Protein AF-A0A484CT02-F1 (afdb_monomer)

Sequence (208 aa):
MAVLDRWVFHIDSPEHSLGDIDSWIQKRVGWKRIEVSPQYLLLNSSGPSALMLLHWHQITPFQGELSVHSSQLQALQFLDSLLAYLPASSAIQPVKGTKGQGATQIFSLALEKEMVSLIECVSPLLCEEEEEEEERKSLGHEETTEPGSVKELQRCREVFQRDVERSRMRLSPLVDVGRYRRLTQSMSKAQLDGDLAALLDTQTTFLC

Solvent-accessible surface area (backbone atoms only — not comparable to full-atom values): 12389 Å² total; per-residue (Å²): 131,88,78,61,48,78,48,44,33,39,37,39,22,92,89,49,69,56,76,56,50,66,58,53,56,61,70,40,89,61,51,40,67,36,89,93,45,70,71,32,35,36,31,69,53,99,51,101,74,34,58,34,40,37,32,75,44,76,76,46,61,39,30,31,39,41,39,39,32,21,49,69,72,56,50,50,56,50,47,55,57,45,56,75,69,46,61,92,77,45,46,78,40,75,55,92,76,91,84,47,75,59,58,58,51,50,44,54,51,48,50,52,48,50,50,49,48,50,47,62,62,45,44,58,76,72,54,73,90,83,88,84,85,78,92,84,80,83,90,82,82,92,76,93,71,78,92,84,45,73,67,53,57,52,50,52,50,53,52,50,51,51,51,50,50,52,48,47,48,69,75,58,62,89,68,55,70,69,58,51,49,51,52,52,52,52,51,54,48,55,50,50,55,48,53,52,50,51,52,50,51,54,55,58,65,75,75,112

Structure (mmCIF, N/CA/C/O backbone):
data_AF-A0A484CT02-F1
#
_entry.id   AF-A0A484CT02-F1
#
loop_
_atom_site.group_PDB
_atom_site.id
_atom_site.type_symbol
_atom_site.label_atom_id
_atom_site.label_alt_id
_atom_site.label_comp_id
_atom_site.label_asym_id
_atom_site.label_entity_id
_atom_site.label_seq_id
_atom_site.pdbx_PDB_ins_code
_atom_site.Cartn_x
_atom_site.Cartn_y
_atom_site.Cartn_z
_atom_site.occupancy
_atom_site.B_iso_or_equiv
_atom_site.auth_seq_id
_atom_site.auth_comp_id
_atom_site.auth_asym_id
_atom_site.auth_atom_id
_atom_site.pdbx_PDB_model_num
ATOM 1 N N . MET A 1 1 ? -22.090 -8.842 -10.115 1.00 38.25 1 MET A N 1
ATOM 2 C CA . MET A 1 1 ? -20.776 -8.714 -10.784 1.00 38.25 1 MET A CA 1
ATOM 3 C C . MET A 1 1 ? -19.976 -7.691 -9.997 1.00 38.25 1 MET A C 1
ATOM 5 O O . MET A 1 1 ? -20.263 -6.510 -10.127 1.00 38.25 1 MET A O 1
ATOM 9 N N . ALA A 1 2 ? -19.078 -8.124 -9.109 1.00 49.34 2 ALA A N 1
ATOM 10 C CA . ALA A 1 2 ? -18.194 -7.194 -8.409 1.00 49.34 2 ALA A CA 1
ATOM 11 C C . ALA A 1 2 ? -17.212 -6.623 -9.440 1.00 49.34 2 ALA A C 1
ATOM 13 O O . ALA A 1 2 ? -16.436 -7.367 -10.039 1.00 49.34 2 ALA A O 1
ATOM 14 N N . VAL A 1 3 ? -17.326 -5.330 -9.730 1.00 57.84 3 VAL A N 1
ATOM 15 C CA . VAL A 1 3 ? -16.414 -4.643 -10.644 1.00 57.84 3 VAL A CA 1
ATOM 16 C C . VAL A 1 3 ? -15.147 -4.355 -9.846 1.00 57.84 3 VAL A C 1
ATOM 18 O O . VAL A 1 3 ? -15.207 -3.631 -8.860 1.00 57.84 3 VAL A O 1
ATOM 21 N N . LEU A 1 4 ? -14.023 -4.969 -10.221 1.00 67.38 4 LEU A N 1
ATOM 22 C CA . LEU A 1 4 ? -12.728 -4.619 -9.639 1.00 67.38 4 LEU A CA 1
ATOM 23 C C . LEU A 1 4 ? -12.343 -3.217 -10.106 1.00 67.38 4 LEU A C 1
ATOM 25 O O . LEU A 1 4 ? -12.347 -2.944 -11.312 1.00 67.38 4 LEU A O 1
ATOM 29 N N . ASP A 1 5 ? -11.987 -2.351 -9.162 1.00 75.81 5 ASP A N 1
ATOM 30 C CA . ASP A 1 5 ? -11.518 -1.010 -9.479 1.00 75.81 5 ASP A CA 1
ATOM 31 C C . ASP A 1 5 ? -10.140 -1.086 -10.128 1.00 75.81 5 ASP A C 1
ATOM 33 O O . ASP A 1 5 ? -9.259 -1.821 -9.675 1.00 75.81 5 ASP A O 1
ATOM 37 N N . ARG A 1 6 ? -9.959 -0.324 -11.210 1.00 83.75 6 ARG A N 1
ATOM 38 C CA . ARG A 1 6 ? -8.681 -0.213 -11.912 1.00 83.75 6 ARG A CA 1
ATOM 39 C C . ARG A 1 6 ? -7.926 1.012 -11.416 1.00 83.75 6 ARG A C 1
ATOM 41 O O . ARG A 1 6 ? -8.362 2.141 -11.634 1.00 83.75 6 ARG A O 1
ATOM 48 N N . TRP A 1 7 ? -6.750 0.772 -10.862 1.00 84.06 7 TRP A N 1
ATOM 49 C CA . TRP 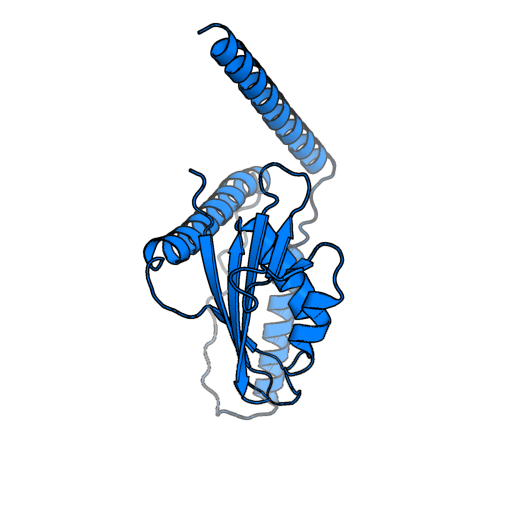A 1 7 ? -5.790 1.776 -10.431 1.00 84.06 7 TRP A CA 1
ATOM 50 C C . TRP A 1 7 ? -4.581 1.743 -11.358 1.00 84.06 7 TRP A C 1
ATOM 52 O O . TRP A 1 7 ? -4.130 0.670 -11.752 1.00 84.06 7 TRP A O 1
ATOM 62 N N . VAL A 1 8 ? -4.068 2.912 -11.728 1.00 87.00 8 VAL A N 1
ATOM 63 C CA . VAL A 1 8 ? -2.891 3.029 -12.592 1.00 87.00 8 VAL A CA 1
ATOM 64 C C . VAL A 1 8 ? -1.901 3.967 -11.925 1.00 87.00 8 VAL A C 1
ATOM 66 O O . VAL A 1 8 ? -2.260 5.087 -11.562 1.00 87.00 8 VAL A O 1
ATOM 69 N N . PHE A 1 9 ? -0.666 3.506 -11.762 1.00 88.88 9 PHE A N 1
ATOM 70 C CA . PHE A 1 9 ? 0.408 4.236 -11.106 1.00 88.88 9 PHE A CA 1
ATOM 71 C C . PHE A 1 9 ? 1.599 4.368 -12.043 1.00 88.88 9 PHE A C 1
ATOM 73 O O . PHE A 1 9 ? 2.076 3.381 -12.595 1.00 88.88 9 PHE A O 1
ATOM 80 N N . HIS A 1 10 ? 2.086 5.590 -12.191 1.00 90.81 10 HIS A N 1
ATOM 81 C CA . HIS A 1 10 ? 3.361 5.895 -12.805 1.00 90.81 10 HIS A CA 1
ATOM 82 C C . HIS A 1 10 ? 4.441 5.839 -11.731 1.00 90.81 10 HIS A C 1
ATOM 84 O O . HIS A 1 10 ? 4.332 6.512 -10.704 1.00 90.81 10 HIS A O 1
ATOM 90 N N . ILE A 1 11 ? 5.466 5.033 -11.967 1.00 91.25 11 ILE A N 1
ATOM 91 C CA . ILE A 1 11 ? 6.613 4.872 -11.084 1.00 91.25 11 ILE A CA 1
ATOM 92 C C . ILE A 1 11 ? 7.820 5.460 -11.795 1.00 91.25 11 ILE A C 1
ATOM 94 O O . ILE A 1 11 ? 8.131 5.069 -12.917 1.00 91.25 11 ILE A O 1
ATOM 98 N N . ASP A 1 12 ? 8.487 6.390 -11.127 1.00 91.44 12 ASP A N 1
ATOM 99 C CA . ASP A 1 12 ? 9.715 7.031 -11.581 1.00 91.44 12 ASP A CA 1
ATOM 100 C C . ASP A 1 12 ? 10.790 6.814 -10.517 1.00 91.44 12 ASP A C 1
ATOM 102 O O . ASP A 1 12 ? 10.568 7.105 -9.344 1.00 91.44 12 ASP A O 1
ATOM 106 N N . SER A 1 13 ? 11.935 6.256 -10.896 1.00 90.31 13 SER A N 1
ATOM 107 C CA . SER A 1 13 ? 13.067 6.038 -9.998 1.00 90.31 13 SER A CA 1
ATOM 108 C C . SER A 1 13 ? 14.340 6.536 -10.675 1.00 90.31 13 SER A C 1
ATOM 110 O O . SER A 1 13 ? 14.927 5.817 -11.480 1.00 90.31 13 SER A O 1
ATOM 112 N N . PRO A 1 14 ? 14.783 7.769 -10.381 1.00 84.00 14 PRO A N 1
ATOM 113 C CA . PRO A 1 14 ? 15.895 8.389 -11.102 1.00 84.00 14 PRO A CA 1
ATOM 114 C C . PRO A 1 14 ? 17.240 7.694 -10.847 1.00 84.00 14 PRO A C 1
ATOM 116 O O . PRO A 1 14 ? 18.120 7.717 -11.700 1.00 84.00 14 PRO A O 1
ATOM 119 N N . GLU A 1 15 ? 17.388 7.048 -9.688 1.00 81.50 15 GLU A N 1
ATOM 120 C CA . GLU A 1 15 ? 18.663 6.490 -9.215 1.00 81.50 15 GLU A CA 1
ATOM 121 C C . GLU A 1 15 ? 18.736 4.956 -9.315 1.00 81.50 15 GLU A C 1
ATOM 123 O O . GLU A 1 15 ? 19.766 4.359 -9.000 1.00 81.50 15 GLU A O 1
ATOM 128 N N . HIS A 1 16 ? 17.651 4.282 -9.715 1.00 84.50 16 HIS A N 1
ATOM 129 C CA . HIS A 1 16 ? 17.583 2.822 -9.712 1.00 84.50 16 HIS A CA 1
ATOM 130 C C . HIS A 1 16 ? 16.782 2.271 -10.887 1.00 84.50 16 HIS A C 1
ATOM 132 O O . HIS A 1 16 ? 15.728 2.783 -11.251 1.00 84.50 16 HIS A O 1
ATOM 138 N N . SER A 1 17 ? 17.279 1.175 -11.457 1.00 88.06 17 SER A N 1
ATOM 139 C CA . SER A 1 17 ? 16.589 0.486 -12.541 1.00 88.06 17 SER A CA 1
ATOM 140 C C . SER A 1 17 ? 15.356 -0.250 -12.021 1.00 88.06 17 SER A C 1
ATOM 142 O O . SER A 1 17 ? 15.445 -1.080 -11.124 1.00 88.06 17 SER A O 1
ATOM 144 N N . LEU A 1 18 ? 14.209 -0.027 -12.653 1.00 87.00 18 LEU A N 1
ATOM 145 C CA . LEU A 1 18 ? 12.951 -0.716 -12.375 1.00 87.00 18 LEU A CA 1
ATOM 146 C C . LEU A 1 18 ? 12.874 -2.122 -12.999 1.00 87.00 18 LEU A C 1
ATOM 148 O O . LEU A 1 18 ? 11.834 -2.777 -12.913 1.00 87.00 18 LEU A O 1
ATOM 152 N N . GLY A 1 19 ? 13.955 -2.604 -13.625 1.00 83.88 19 GLY A N 1
ATOM 153 C CA . GLY A 1 19 ? 14.004 -3.930 -14.256 1.00 83.88 19 GLY A CA 1
ATOM 154 C C . GLY A 1 19 ? 13.769 -5.092 -13.284 1.00 83.88 19 GLY A C 1
ATOM 155 O O . GLY A 1 19 ? 13.278 -6.148 -13.683 1.00 83.88 19 GLY A O 1
ATOM 156 N N . ASP A 1 20 ? 14.039 -4.885 -11.995 1.00 87.56 20 ASP A N 1
ATOM 157 C CA . ASP A 1 20 ? 13.905 -5.931 -10.983 1.00 87.56 20 ASP A CA 1
ATOM 158 C C . ASP A 1 20 ? 12.459 -6.105 -10.485 1.00 87.56 20 ASP A C 1
ATOM 160 O O . ASP A 1 20 ? 12.146 -7.146 -9.895 1.00 87.56 20 ASP A O 1
ATOM 164 N N . ILE A 1 21 ? 11.559 -5.148 -10.772 1.00 87.19 21 ILE A N 1
ATOM 165 C CA . ILE A 1 21 ? 10.165 -5.149 -10.297 1.00 87.19 21 ILE A CA 1
ATOM 166 C C . ILE A 1 21 ? 9.418 -6.400 -10.757 1.00 87.19 21 ILE A C 1
ATOM 168 O O . ILE A 1 21 ? 8.769 -7.046 -9.938 1.00 87.19 21 ILE A O 1
ATOM 172 N N . ASP A 1 22 ? 9.522 -6.786 -12.031 1.00 85.38 22 ASP A N 1
ATOM 173 C CA . ASP A 1 22 ? 8.809 -7.969 -12.535 1.00 85.38 22 ASP A CA 1
ATOM 174 C C . ASP A 1 22 ? 9.251 -9.241 -11.790 1.00 85.38 22 ASP A C 1
ATOM 176 O O . ASP A 1 22 ? 8.432 -10.057 -11.355 1.00 85.38 22 ASP A O 1
ATOM 180 N N . SER A 1 23 ? 10.559 -9.360 -11.535 1.00 86.56 23 SER A N 1
ATOM 181 C CA . SER A 1 23 ? 11.116 -10.461 -10.748 1.00 86.56 23 SER A CA 1
ATOM 182 C C . SER A 1 23 ? 10.651 -10.421 -9.289 1.00 86.56 23 SER A C 1
ATOM 184 O O . SER A 1 23 ? 10.406 -11.466 -8.686 1.00 86.56 23 SER A O 1
ATOM 186 N N . TRP A 1 24 ? 10.505 -9.226 -8.715 1.00 89.69 24 TRP A N 1
ATOM 187 C CA . TRP A 1 24 ? 10.047 -9.031 -7.345 1.00 89.69 24 TRP A CA 1
ATOM 188 C C . TRP A 1 24 ? 8.571 -9.402 -7.177 1.00 89.69 24 TRP A C 1
ATOM 190 O O . TRP A 1 24 ? 8.237 -10.111 -6.226 1.00 89.69 24 TRP A O 1
ATOM 200 N N . ILE A 1 25 ? 7.700 -9.014 -8.118 1.00 87.69 25 ILE A N 1
ATOM 201 C CA . ILE A 1 25 ? 6.282 -9.402 -8.093 1.00 87.69 25 ILE A CA 1
ATOM 202 C C . ILE A 1 25 ? 6.166 -10.927 -8.209 1.00 87.69 25 ILE A C 1
ATOM 204 O O . ILE A 1 25 ? 5.450 -11.553 -7.430 1.00 87.69 25 ILE A O 1
ATOM 208 N N . GLN A 1 26 ? 6.918 -11.548 -9.124 1.00 83.62 26 GLN A N 1
ATOM 209 C CA . GLN A 1 26 ? 6.874 -12.999 -9.349 1.00 83.62 26 GLN A CA 1
ATOM 210 C C . GLN A 1 26 ? 7.433 -13.825 -8.181 1.00 83.62 26 GLN A C 1
ATOM 212 O O . GLN A 1 26 ? 7.000 -14.956 -7.973 1.00 83.62 26 GLN A O 1
ATOM 217 N N . LYS A 1 27 ? 8.373 -13.278 -7.401 1.00 85.50 27 LYS A N 1
ATOM 218 C CA . LYS A 1 27 ? 8.909 -13.931 -6.194 1.00 85.50 27 LYS A CA 1
ATOM 219 C C . LYS A 1 27 ? 7.909 -13.966 -5.037 1.00 85.50 27 LYS A C 1
ATOM 221 O O . LYS A 1 27 ? 8.091 -14.754 -4.109 1.00 85.50 27 LYS A O 1
ATOM 226 N N . ARG A 1 28 ? 6.873 -13.121 -5.049 1.00 81.94 28 ARG A N 1
ATOM 227 C CA . ARG A 1 28 ? 5.853 -13.122 -3.996 1.00 81.94 28 ARG A CA 1
ATOM 228 C C . ARG A 1 28 ? 4.950 -14.350 -4.127 1.00 81.94 28 ARG A C 1
ATOM 230 O O . ARG A 1 28 ? 4.527 -14.737 -5.213 1.00 81.94 28 ARG A O 1
ATOM 237 N N . VAL A 1 29 ? 4.624 -14.958 -2.990 1.00 70.94 29 VAL A N 1
ATOM 238 C CA . VAL A 1 29 ? 3.775 -16.154 -2.929 1.00 70.94 29 VAL A CA 1
ATOM 239 C C . VAL A 1 29 ? 2.363 -15.826 -3.426 1.00 70.94 29 VAL A C 1
ATOM 241 O O . VAL A 1 29 ? 1.764 -14.844 -2.996 1.00 70.94 29 VAL A O 1
ATOM 244 N N . GLY A 1 30 ? 1.823 -16.671 -4.308 1.00 77.06 30 GLY A N 1
ATOM 245 C CA . GLY A 1 30 ? 0.426 -16.605 -4.758 1.00 77.06 30 GLY A CA 1
ATOM 246 C C . GLY A 1 30 ? 0.193 -15.932 -6.114 1.00 77.06 30 GLY A C 1
ATOM 247 O O . GLY A 1 30 ? -0.908 -16.061 -6.648 1.00 77.06 30 GLY A O 1
ATOM 248 N N . TRP A 1 31 ? 1.206 -15.287 -6.701 1.00 83.19 31 TRP A N 1
ATOM 249 C CA . TRP A 1 31 ? 1.113 -14.693 -8.037 1.00 83.19 31 TRP A CA 1
ATOM 250 C C . TRP A 1 31 ? 1.320 -15.738 -9.134 1.00 83.19 31 TRP A C 1
ATOM 252 O O . TRP A 1 31 ? 2.282 -16.504 -9.111 1.00 83.19 31 TRP A O 1
ATOM 262 N N . LYS A 1 32 ? 0.422 -15.763 -10.121 1.00 84.56 32 LYS A N 1
ATOM 263 C CA . LYS A 1 32 ? 0.501 -16.640 -11.297 1.00 84.56 32 LYS A CA 1
ATOM 264 C C . LYS A 1 32 ? 0.299 -15.827 -12.568 1.00 84.56 32 LYS A C 1
ATOM 266 O O . LYS A 1 32 ? -0.594 -14.990 -12.618 1.00 84.56 32 LYS A O 1
ATOM 271 N N . ARG A 1 33 ? 1.087 -16.082 -13.616 1.00 84.81 33 ARG A N 1
ATOM 272 C CA . ARG A 1 33 ? 0.795 -15.513 -14.943 1.00 84.81 33 ARG A CA 1
ATOM 273 C C . ARG A 1 33 ? -0.455 -16.159 -15.522 1.00 84.81 33 ARG A C 1
ATOM 275 O O . ARG A 1 33 ? -0.671 -17.358 -15.356 1.00 84.81 33 ARG A O 1
ATOM 282 N N . ILE A 1 34 ? -1.252 -15.362 -16.220 1.00 84.06 34 ILE A N 1
ATOM 283 C CA . ILE A 1 34 ? -2.420 -15.861 -16.943 1.00 84.06 34 ILE A CA 1
ATOM 284 C C . ILE A 1 34 ? -1.956 -16.440 -18.281 1.00 84.06 34 ILE A C 1
ATOM 286 O O . ILE A 1 34 ? -1.350 -15.732 -19.078 1.00 84.06 34 ILE A O 1
ATOM 290 N N . GLU A 1 35 ? -2.270 -17.708 -18.555 1.00 79.06 35 GLU A N 1
ATOM 291 C CA . GLU A 1 35 ? -1.868 -18.394 -19.798 1.00 79.06 35 GLU A CA 1
ATOM 292 C C . GLU A 1 35 ? -2.394 -17.691 -21.058 1.00 79.06 35 GLU A C 1
ATOM 294 O O . GLU A 1 35 ? -1.681 -17.555 -22.047 1.00 79.06 35 GLU A O 1
ATOM 299 N N . VAL A 1 36 ? -3.629 -17.187 -20.996 1.00 77.19 36 VAL A N 1
ATOM 300 C CA . VAL A 1 36 ? -4.297 -16.481 -22.104 1.00 77.19 36 VAL A CA 1
ATOM 301 C C . VAL A 1 36 ? -3.743 -15.062 -22.304 1.00 77.19 36 VAL A C 1
ATOM 303 O O . VAL A 1 36 ? -3.856 -14.495 -23.387 1.00 77.19 36 VAL A O 1
ATOM 306 N N . SER A 1 37 ? -3.132 -14.473 -21.272 1.00 78.75 37 SER A N 1
ATOM 307 C CA . SER A 1 37 ? -2.614 -13.103 -21.300 1.00 78.75 37 SER A CA 1
ATOM 308 C C . SER A 1 37 ? -1.396 -12.969 -20.371 1.00 78.75 37 SER A C 1
ATOM 310 O O . SER A 1 37 ? -1.533 -12.485 -19.242 1.00 78.75 37 SER A O 1
ATOM 312 N N . PRO A 1 38 ? -0.197 -13.384 -20.820 1.00 79.56 38 PRO A N 1
ATOM 313 C CA . PRO A 1 38 ? 0.986 -13.527 -19.962 1.00 79.56 38 PRO A CA 1
ATOM 314 C C . PRO A 1 38 ? 1.537 -12.202 -19.423 1.00 79.56 38 PRO A C 1
ATOM 316 O O . PRO A 1 38 ? 2.346 -12.212 -18.500 1.00 79.56 38 PRO A O 1
ATOM 319 N N . GLN A 1 39 ? 1.081 -11.077 -19.975 1.00 81.81 39 GLN A N 1
ATOM 320 C CA . GLN A 1 39 ? 1.343 -9.730 -19.467 1.00 81.81 39 GLN A CA 1
ATOM 321 C C . GLN A 1 39 ? 0.677 -9.454 -18.108 1.00 81.81 39 GLN A C 1
ATOM 323 O O . GLN A 1 39 ? 1.102 -8.558 -17.385 1.00 81.81 39 GLN A O 1
ATOM 328 N N . TYR A 1 40 ? -0.354 -10.224 -17.746 1.00 85.44 40 TYR A N 1
ATOM 329 C CA . TYR A 1 40 ? -1.056 -10.077 -16.479 1.00 85.44 40 TYR A CA 1
ATOM 330 C C . TYR A 1 40 ? -0.642 -11.143 -15.464 1.00 85.44 40 TYR A C 1
ATOM 332 O O . TYR A 1 40 ? -0.544 -12.338 -15.767 1.00 85.44 40 TYR A O 1
ATOM 340 N N . LEU A 1 41 ? -0.470 -10.692 -14.226 1.00 87.62 41 LEU A N 1
ATOM 341 C CA . LEU A 1 41 ? -0.226 -11.504 -13.045 1.00 87.62 41 LEU A CA 1
ATOM 342 C C . LEU A 1 41 ? -1.489 -11.520 -12.187 1.00 87.62 41 LEU A C 1
ATOM 344 O O . LEU A 1 41 ? -2.064 -10.479 -11.885 1.00 87.62 41 LEU A O 1
ATOM 348 N N . LEU A 1 42 ? -1.917 -12.710 -11.795 1.00 87.56 42 LEU A N 1
AT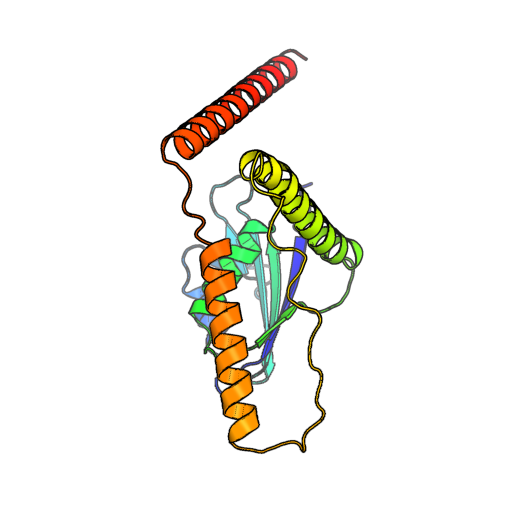OM 349 C CA . LEU A 1 42 ? -3.111 -12.952 -11.008 1.00 87.56 42 LEU A CA 1
ATOM 350 C C . LEU A 1 42 ? -2.718 -13.432 -9.614 1.00 87.56 42 LEU A C 1
ATOM 352 O O . LEU A 1 42 ? -2.020 -14.439 -9.477 1.00 87.56 42 LEU A O 1
ATOM 356 N N . LEU A 1 43 ? -3.207 -12.743 -8.591 1.00 86.06 43 LEU A N 1
ATOM 357 C CA . LEU A 1 43 ? -3.200 -13.212 -7.215 1.00 86.06 43 LEU A CA 1
ATOM 358 C C . LEU A 1 43 ? -4.600 -13.715 -6.873 1.00 86.06 43 LEU A C 1
ATOM 360 O O . LEU A 1 43 ? -5.560 -12.947 -6.871 1.00 86.06 43 LEU A O 1
ATOM 364 N N . ASN A 1 44 ? -4.688 -15.008 -6.565 1.00 74.94 44 ASN A N 1
ATOM 365 C CA . ASN A 1 44 ? -5.900 -15.649 -6.066 1.00 74.94 44 ASN A CA 1
ATOM 366 C C . ASN A 1 44 ? -5.662 -16.068 -4.614 1.00 74.94 44 ASN A C 1
ATOM 368 O O . ASN A 1 44 ? -5.092 -17.132 -4.367 1.00 74.94 44 ASN A O 1
ATOM 372 N N . SER A 1 45 ? -6.076 -15.241 -3.652 1.00 68.25 45 SER A N 1
ATOM 373 C CA . SER A 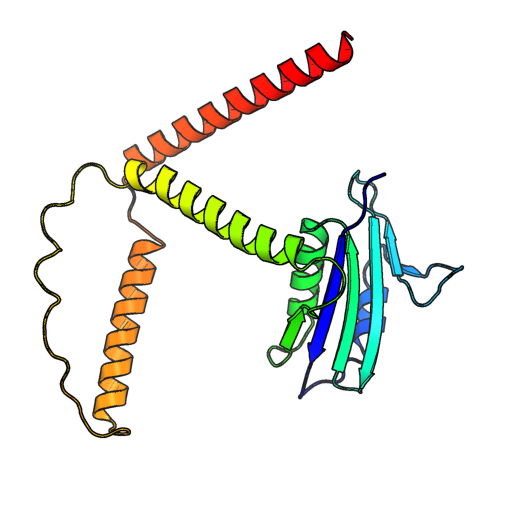1 45 ? -6.198 -15.699 -2.258 1.00 68.25 45 SER A CA 1
ATOM 374 C C . SER A 1 45 ? -7.565 -16.371 -2.021 1.00 68.25 45 SER A C 1
ATOM 376 O O . SER A 1 45 ? -8.468 -16.292 -2.849 1.00 68.25 45 SER A O 1
ATOM 378 N N . SER A 1 46 ? -7.737 -17.114 -0.930 1.00 60.47 46 SER A N 1
ATOM 379 C CA . SER A 1 46 ? -8.953 -17.909 -0.674 1.00 60.47 46 SER A CA 1
ATOM 380 C C . SER A 1 46 ? -10.117 -17.112 -0.054 1.00 60.47 46 SER A C 1
ATOM 382 O O . SER A 1 46 ? -11.041 -17.708 0.492 1.00 60.47 46 SER A O 1
ATOM 384 N N . GLY A 1 47 ? -10.071 -15.775 -0.086 1.00 60.41 47 GLY A N 1
ATOM 385 C CA . GLY A 1 47 ? -11.060 -14.884 0.538 1.00 60.41 47 GLY A CA 1
ATOM 386 C C . GLY A 1 47 ? -12.084 -14.266 -0.437 1.00 60.41 47 GLY A C 1
ATOM 387 O O . GLY A 1 47 ? -11.856 -14.223 -1.641 1.00 60.41 47 GLY A O 1
ATOM 388 N N . PRO A 1 48 ? -13.206 -13.719 0.058 1.00 50.31 48 PRO A N 1
ATOM 389 C CA . PRO A 1 48 ? -14.291 -13.176 -0.776 1.00 50.31 48 PRO A CA 1
ATOM 390 C C . PRO A 1 48 ? -13.932 -11.909 -1.580 1.00 50.31 48 PRO A C 1
ATOM 392 O O . PRO A 1 48 ? -14.619 -11.591 -2.545 1.00 50.31 48 PRO A O 1
ATOM 395 N N . SER A 1 49 ? -12.826 -11.232 -1.251 1.00 57.91 49 SER A N 1
ATOM 396 C CA . SER A 1 49 ? -12.296 -10.072 -1.997 1.00 57.91 49 SER A CA 1
ATOM 397 C C . SER A 1 49 ? -10.923 -10.345 -2.605 1.00 57.91 49 SER A C 1
ATOM 399 O O . SER A 1 49 ? -10.186 -9.424 -2.903 1.00 57.91 49 SER A O 1
ATOM 401 N N . ALA A 1 50 ? -10.532 -11.606 -2.736 1.00 66.81 50 ALA A N 1
ATOM 402 C CA . ALA A 1 50 ? -9.146 -12.037 -2.861 1.00 66.81 50 ALA A CA 1
ATOM 403 C C . ALA A 1 50 ? -8.454 -11.876 -4.218 1.00 66.81 50 ALA A C 1
ATOM 405 O O . ALA A 1 50 ? -7.265 -12.200 -4.313 1.00 66.81 50 ALA A O 1
ATOM 406 N N . LEU A 1 51 ? -9.199 -11.489 -5.252 1.00 80.44 51 LEU A N 1
ATOM 407 C CA . LEU A 1 51 ? -8.702 -11.505 -6.618 1.00 80.44 51 LEU A CA 1
ATOM 408 C C . LEU A 1 51 ? -8.071 -10.161 -6.963 1.00 80.44 51 LEU A C 1
ATOM 410 O O . LEU A 1 51 ? -8.735 -9.126 -6.935 1.00 80.44 51 LEU A O 1
ATOM 414 N N . MET A 1 52 ? -6.793 -10.202 -7.318 1.00 87.00 52 MET A N 1
ATOM 415 C CA . MET A 1 52 ? -6.038 -9.030 -7.736 1.00 87.00 52 MET A CA 1
ATOM 416 C C . MET A 1 52 ? -5.308 -9.320 -9.042 1.00 87.00 52 MET A C 1
ATOM 418 O O . MET A 1 52 ? -4.605 -10.323 -9.165 1.00 87.00 52 MET A O 1
ATOM 422 N N . LEU A 1 53 ? -5.483 -8.433 -10.017 1.00 88.38 53 LEU A N 1
ATOM 423 C CA . LEU A 1 53 ? -4.808 -8.488 -11.305 1.00 88.38 53 LEU A CA 1
ATOM 424 C C . LEU A 1 53 ? -3.764 -7.377 -11.373 1.00 88.38 53 LEU A C 1
ATOM 426 O O . LEU A 1 53 ? -4.088 -6.209 -11.172 1.00 88.38 53 LEU A O 1
ATOM 430 N N . LEU A 1 54 ? -2.530 -7.732 -11.693 1.00 90.00 54 LEU A N 1
ATOM 431 C CA . LEU A 1 54 ? -1.435 -6.799 -11.900 1.00 90.00 54 LEU A CA 1
ATOM 432 C C . LEU A 1 54 ? -0.959 -6.846 -13.340 1.00 90.00 54 LEU A C 1
ATOM 434 O O . LEU A 1 54 ? -0.893 -7.906 -13.957 1.00 90.00 54 LEU A O 1
ATOM 438 N N . HIS A 1 55 ? -0.565 -5.688 -13.840 1.00 89.75 55 HIS A N 1
ATOM 439 C CA . HIS A 1 55 ? 0.160 -5.545 -15.086 1.00 89.75 55 HIS A CA 1
ATOM 440 C C . HIS A 1 55 ? 1.271 -4.530 -14.878 1.00 89.75 55 HIS A C 1
ATOM 442 O O . HIS A 1 55 ? 1.008 -3.366 -14.569 1.00 89.75 55 HIS A O 1
ATOM 448 N N . TRP A 1 56 ? 2.504 -4.997 -15.033 1.00 91.12 56 TRP A N 1
ATOM 449 C CA . TRP A 1 56 ? 3.692 -4.163 -14.994 1.00 91.12 56 TRP A CA 1
ATOM 450 C C . TRP A 1 56 ? 4.156 -3.886 -16.420 1.00 91.12 56 TRP A C 1
ATOM 452 O O . TRP A 1 56 ? 4.385 -4.813 -17.196 1.00 91.12 56 TRP A O 1
ATOM 462 N N . HIS A 1 57 ? 4.299 -2.609 -16.757 1.00 89.75 57 HIS A N 1
ATOM 463 C CA . HIS A 1 57 ? 4.812 -2.170 -18.042 1.00 89.75 57 HIS A CA 1
ATOM 464 C C . HIS A 1 57 ? 5.986 -1.224 -17.839 1.00 89.75 57 HIS A C 1
ATOM 466 O O . HIS A 1 57 ? 5.824 -0.072 -17.447 1.00 89.75 57 HIS A O 1
ATOM 472 N N . GLN A 1 58 ? 7.185 -1.709 -18.128 1.00 90.69 58 GLN A N 1
ATOM 473 C CA . GLN A 1 58 ? 8.380 -0.886 -18.075 1.00 90.69 58 GLN A CA 1
ATOM 474 C C . GLN A 1 58 ? 8.461 0.003 -19.326 1.00 90.69 58 GLN A C 1
ATOM 476 O O . GLN A 1 58 ? 8.523 -0.510 -20.442 1.00 90.69 58 GLN A O 1
ATOM 481 N N . ILE A 1 59 ? 8.469 1.325 -19.131 1.00 89.75 59 ILE A N 1
ATOM 482 C CA . ILE A 1 59 ? 8.559 2.323 -20.210 1.00 89.75 59 ILE A CA 1
ATOM 483 C C . ILE A 1 59 ? 10.033 2.609 -20.515 1.00 89.75 59 ILE A C 1
ATOM 485 O O . ILE A 1 59 ? 10.463 2.580 -21.666 1.00 89.75 59 ILE A O 1
ATOM 489 N N . THR A 1 60 ? 10.827 2.850 -19.472 1.00 89.94 60 THR A N 1
ATOM 490 C CA . THR A 1 60 ? 12.281 3.029 -19.542 1.00 89.94 60 THR A CA 1
ATOM 491 C C . THR A 1 60 ? 12.953 2.248 -18.405 1.00 89.94 60 THR A C 1
ATOM 493 O O . THR A 1 60 ? 12.272 1.740 -17.513 1.00 89.94 60 THR A O 1
ATOM 496 N N . PRO A 1 61 ? 14.294 2.133 -18.368 1.00 89.69 61 PRO A N 1
ATOM 497 C CA . PRO A 1 61 ? 14.987 1.577 -17.208 1.00 89.69 61 PRO A CA 1
ATOM 498 C C . PRO A 1 61 ? 14.592 2.236 -15.883 1.00 89.69 61 PRO A C 1
ATOM 500 O O . PRO A 1 61 ? 14.566 1.555 -14.872 1.00 89.69 61 PRO A O 1
ATOM 503 N N . PHE A 1 62 ? 14.219 3.514 -15.898 1.00 91.00 62 PHE A N 1
ATOM 504 C CA . PHE A 1 62 ? 13.941 4.313 -14.702 1.00 91.00 62 PHE A CA 1
ATOM 505 C C . PHE A 1 62 ? 12.451 4.629 -14.518 1.00 91.00 62 PHE A C 1
ATOM 507 O O . PHE A 1 62 ? 12.066 5.190 -13.500 1.00 91.00 62 PHE A O 1
ATOM 514 N N . GLN A 1 63 ? 11.603 4.270 -15.488 1.00 91.56 63 GLN A N 1
ATOM 515 C CA . GLN A 1 63 ? 10.179 4.607 -15.493 1.00 91.56 63 GLN A CA 1
ATOM 516 C C . GLN A 1 63 ? 9.316 3.427 -15.906 1.00 91.56 63 GLN A C 1
ATOM 518 O O . GLN A 1 63 ? 9.636 2.683 -16.836 1.00 91.56 63 GLN A O 1
ATOM 523 N N . GLY A 1 64 ? 8.167 3.285 -15.264 1.00 90.94 64 GLY A N 1
ATOM 524 C CA . GLY A 1 64 ? 7.197 2.272 -15.639 1.00 90.94 64 GLY A CA 1
ATOM 525 C C . GLY A 1 64 ? 5.802 2.568 -15.129 1.00 90.94 64 GLY A C 1
ATOM 526 O O . GLY A 1 64 ? 5.582 3.428 -14.280 1.00 90.94 64 GLY A O 1
ATOM 527 N N . GLU A 1 65 ? 4.849 1.833 -15.676 1.00 91.81 65 GLU A N 1
ATOM 528 C CA . GLU A 1 65 ? 3.446 1.905 -15.321 1.00 91.81 65 GLU A CA 1
ATOM 529 C C . GLU A 1 65 ? 3.006 0.598 -14.665 1.00 91.81 65 GLU A C 1
ATOM 531 O O . GLU A 1 65 ? 3.215 -0.501 -15.185 1.00 91.81 65 GLU A O 1
ATOM 536 N N . LEU A 1 66 ? 2.346 0.731 -13.522 1.00 91.12 66 LEU A N 1
ATOM 537 C CA . LEU A 1 66 ? 1.706 -0.355 -12.808 1.00 91.12 66 LEU A CA 1
ATOM 538 C C . LEU A 1 66 ? 0.187 -0.192 -12.897 1.00 91.12 66 LEU A C 1
ATOM 540 O O . LEU A 1 66 ? -0.382 0.745 -12.341 1.00 91.12 66 LEU A O 1
ATOM 544 N N . SER A 1 67 ? -0.476 -1.141 -13.550 1.00 89.75 67 SER A N 1
ATOM 545 C CA . SER A 1 67 ? -1.934 -1.268 -13.550 1.00 89.75 67 SER A CA 1
ATOM 546 C C . SER A 1 67 ? -2.363 -2.342 -12.546 1.00 89.75 67 SER A C 1
ATOM 548 O O . SER A 1 67 ? -1.874 -3.470 -12.588 1.00 89.75 67 SER A O 1
ATOM 550 N N . VAL A 1 68 ? -3.300 -1.998 -11.665 1.00 89.12 68 VAL A N 1
ATOM 551 C CA . VAL A 1 68 ? -3.812 -2.849 -10.587 1.00 89.12 68 VAL A CA 1
ATOM 552 C C . VAL A 1 68 ? -5.332 -2.930 -10.679 1.00 89.12 68 VAL A C 1
ATOM 554 O O . VAL A 1 68 ? -5.998 -1.900 -10.658 1.00 89.12 68 VAL A O 1
ATOM 557 N N . HIS A 1 69 ? -5.895 -4.133 -10.746 1.00 87.00 69 HIS A N 1
ATOM 558 C CA . HIS A 1 69 ? -7.333 -4.358 -10.612 1.00 87.00 69 HIS A CA 1
ATOM 559 C C . HIS A 1 69 ? -7.601 -5.124 -9.324 1.00 87.00 69 HIS A C 1
ATOM 561 O O . HIS A 1 69 ? -7.251 -6.301 -9.228 1.00 87.00 69 HIS A O 1
ATOM 567 N N . SER A 1 70 ? -8.197 -4.470 -8.335 1.00 81.44 70 SER A N 1
ATOM 568 C CA . SER A 1 70 ? -8.466 -5.077 -7.030 1.00 81.44 70 SER A CA 1
ATOM 569 C C . SER A 1 70 ? -9.523 -4.300 -6.259 1.00 81.44 70 SER A C 1
ATOM 571 O O . SER A 1 70 ? -9.974 -3.234 -6.679 1.00 81.44 70 SER A O 1
ATOM 573 N N . SER A 1 71 ? -9.866 -4.807 -5.075 1.00 79.12 71 SER A N 1
ATOM 574 C CA . SER A 1 71 ? -10.443 -3.953 -4.040 1.00 79.12 71 SER A CA 1
ATOM 575 C C . SER A 1 71 ? -9.443 -2.870 -3.614 1.00 79.12 71 SER A C 1
ATOM 577 O O . SER A 1 71 ? -8.222 -3.038 -3.729 1.00 79.12 71 SER A O 1
ATOM 579 N N . GLN A 1 72 ? -9.957 -1.763 -3.089 1.00 75.12 72 GLN A N 1
ATOM 580 C CA . GLN A 1 72 ? -9.138 -0.636 -2.656 1.00 75.12 72 GLN A CA 1
ATOM 581 C C . GLN A 1 72 ? -8.116 -1.010 -1.570 1.00 75.12 72 GLN A C 1
ATOM 583 O O . GLN A 1 72 ? -6.944 -0.651 -1.671 1.00 75.12 72 GLN A O 1
ATOM 588 N N . LEU A 1 73 ? -8.544 -1.756 -0.547 1.00 80.69 73 LEU A N 1
ATOM 589 C CA . LEU A 1 73 ? -7.678 -2.161 0.564 1.00 80.69 73 LEU A CA 1
ATOM 590 C C . LEU A 1 73 ? -6.460 -2.956 0.070 1.00 80.69 73 LEU A C 1
ATOM 592 O O . LEU A 1 73 ? -5.341 -2.730 0.523 1.00 80.69 73 LEU A O 1
ATOM 596 N N . GLN A 1 74 ? -6.664 -3.847 -0.899 1.00 80.69 74 GLN A N 1
ATOM 597 C CA . GLN A 1 74 ? -5.583 -4.641 -1.483 1.00 80.69 74 GLN A CA 1
ATOM 598 C C . GLN A 1 74 ? -4.620 -3.810 -2.320 1.00 80.69 74 GLN A C 1
ATOM 600 O O . GLN A 1 74 ? -3.416 -4.052 -2.265 1.00 80.69 74 GLN A O 1
ATOM 605 N N . ALA A 1 75 ? -5.127 -2.822 -3.064 1.00 83.56 75 ALA A N 1
ATOM 606 C CA . ALA A 1 75 ? -4.271 -1.903 -3.804 1.00 83.56 75 ALA A CA 1
ATOM 607 C C . ALA A 1 75 ? -3.333 -1.154 -2.845 1.00 83.56 75 ALA A C 1
ATOM 609 O O . ALA A 1 75 ? -2.133 -1.089 -3.096 1.00 83.56 75 ALA A O 1
ATOM 610 N N . LEU A 1 76 ? -3.852 -0.670 -1.711 1.00 84.00 76 LEU A N 1
ATOM 611 C CA . LEU A 1 76 ? -3.052 0.023 -0.696 1.00 84.00 76 LEU A CA 1
ATOM 612 C C . LEU A 1 76 ? -2.025 -0.896 -0.026 1.00 84.00 76 LEU A C 1
ATOM 614 O O . LEU A 1 76 ? -0.861 -0.527 0.074 1.00 84.00 76 LEU A O 1
ATOM 618 N N . GLN A 1 77 ? -2.420 -2.107 0.376 1.00 86.44 77 GLN A N 1
ATOM 619 C CA . GLN A 1 77 ? -1.493 -3.086 0.962 1.00 86.44 77 GLN A CA 1
ATOM 620 C C . GLN A 1 77 ? -0.370 -3.474 -0.007 1.00 86.44 77 GLN A C 1
ATOM 622 O O . GLN A 1 77 ? 0.782 -3.651 0.394 1.00 86.44 77 GLN A O 1
ATOM 627 N N . PHE A 1 78 ? -0.693 -3.603 -1.294 1.00 87.44 78 PHE A N 1
ATOM 628 C CA . PHE A 1 78 ? 0.302 -3.869 -2.322 1.00 87.44 78 PHE A CA 1
ATOM 629 C C . PHE A 1 78 ? 1.248 -2.681 -2.523 1.00 87.44 78 PHE A C 1
ATOM 631 O O . PHE A 1 78 ? 2.457 -2.886 -2.621 1.00 87.44 78 PHE A O 1
ATOM 638 N N . LEU A 1 79 ? 0.722 -1.454 -2.559 1.00 88.88 79 LEU A N 1
ATOM 639 C CA . LEU A 1 79 ? 1.533 -0.244 -2.687 1.00 88.88 79 LEU A CA 1
ATOM 640 C C . LEU A 1 79 ? 2.468 -0.046 -1.498 1.00 88.88 79 LEU A C 1
ATOM 642 O O . LEU A 1 79 ? 3.629 0.270 -1.712 1.00 88.88 79 LEU A O 1
ATOM 646 N N . ASP A 1 80 ? 2.000 -0.279 -0.275 1.00 88.25 80 ASP A N 1
ATOM 647 C CA . ASP A 1 80 ? 2.834 -0.232 0.931 1.00 88.25 80 ASP A CA 1
ATOM 648 C C . ASP A 1 80 ? 4.014 -1.212 0.822 1.00 88.25 80 ASP A C 1
ATOM 650 O O . ASP A 1 80 ? 5.186 -0.857 0.952 1.00 88.25 80 ASP A O 1
ATOM 654 N N . SER A 1 81 ? 3.704 -2.441 0.416 1.00 89.56 81 SER A N 1
ATOM 655 C CA . SER A 1 81 ? 4.690 -3.468 0.094 1.00 89.56 81 SER A CA 1
ATOM 656 C C . SER A 1 81 ? 5.685 -3.059 -0.999 1.00 89.56 81 SER A C 1
ATOM 658 O O . SER A 1 81 ? 6.856 -3.434 -0.925 1.00 89.56 81 SER A O 1
ATOM 660 N N . LEU A 1 82 ? 5.224 -2.349 -2.028 1.00 89.25 82 LEU A N 1
ATOM 661 C CA . LEU A 1 82 ? 6.042 -1.876 -3.142 1.00 89.25 82 LEU A CA 1
ATOM 662 C C . LEU A 1 82 ? 6.93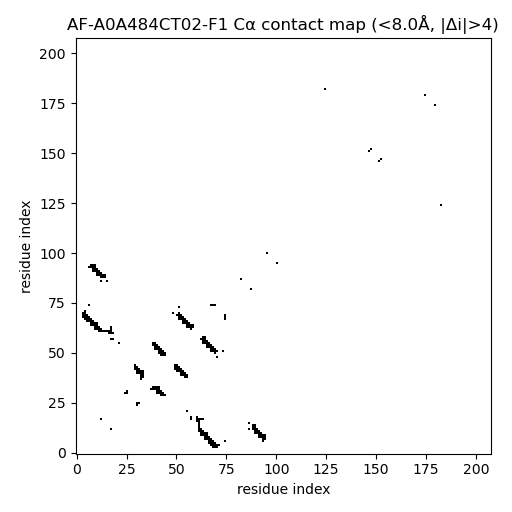6 -0.703 -2.727 1.00 89.25 82 LEU A C 1
ATOM 664 O O . LEU A 1 82 ? 8.110 -0.688 -3.079 1.00 89.25 82 LEU A O 1
ATOM 668 N N . LEU A 1 83 ? 6.417 0.232 -1.934 1.00 87.12 83 LEU A N 1
ATOM 669 C CA . LEU A 1 83 ? 7.178 1.343 -1.364 1.00 87.12 83 LEU A CA 1
ATOM 670 C C . LEU A 1 83 ? 8.308 0.845 -0.462 1.00 87.12 83 LEU A C 1
ATOM 672 O O . LEU A 1 83 ? 9.401 1.394 -0.507 1.00 87.12 83 LEU A O 1
ATOM 676 N N . ALA A 1 84 ? 8.077 -0.229 0.296 1.00 89.06 84 ALA A N 1
ATOM 677 C CA . ALA A 1 84 ? 9.121 -0.860 1.101 1.00 89.06 84 ALA A CA 1
ATOM 678 C C . ALA A 1 84 ? 10.234 -1.518 0.259 1.00 89.06 84 ALA A C 1
ATOM 680 O O . ALA A 1 84 ? 11.335 -1.739 0.761 1.00 89.06 84 ALA A O 1
ATOM 681 N N . TYR A 1 85 ? 9.951 -1.872 -0.998 1.00 88.38 85 TYR A N 1
ATOM 682 C CA . TYR A 1 85 ? 10.928 -2.458 -1.917 1.00 88.38 85 TYR A CA 1
ATOM 683 C C . TYR A 1 85 ? 11.676 -1.403 -2.739 1.00 88.38 85 TYR A C 1
ATOM 685 O O . TYR A 1 85 ? 12.857 -1.580 -3.039 1.00 88.38 85 TYR A O 1
ATOM 693 N N . LEU A 1 86 ? 10.995 -0.322 -3.116 1.00 88.00 86 LEU A N 1
ATOM 694 C CA . LEU A 1 86 ? 11.571 0.724 -3.945 1.00 88.00 86 LEU A CA 1
ATOM 695 C C . LEU A 1 86 ? 12.527 1.627 -3.146 1.00 88.00 86 LEU A C 1
ATOM 697 O O . LEU A 1 86 ? 12.318 1.874 -1.958 1.00 88.00 86 LEU A O 1
ATOM 701 N N . PRO A 1 87 ? 13.567 2.179 -3.794 1.00 85.31 87 PRO A N 1
ATOM 702 C CA . PRO A 1 87 ? 14.404 3.206 -3.187 1.00 85.31 87 PRO A CA 1
ATOM 703 C C . PRO A 1 87 ? 13.586 4.421 -2.749 1.00 85.31 87 PRO A C 1
ATOM 705 O O . PRO A 1 87 ? 12.642 4.810 -3.438 1.00 85.31 87 PRO A O 1
ATOM 708 N N . ALA A 1 88 ? 14.024 5.092 -1.682 1.00 83.75 88 ALA A N 1
ATOM 709 C CA . ALA A 1 88 ? 13.374 6.295 -1.154 1.00 83.75 88 ALA A CA 1
ATOM 710 C C . ALA A 1 88 ? 13.303 7.466 -2.157 1.00 83.75 88 ALA A C 1
ATOM 712 O O . ALA A 1 88 ? 12.489 8.368 -1.989 1.00 83.75 88 ALA A O 1
ATOM 713 N N . SER A 1 89 ? 14.143 7.458 -3.196 1.00 84.19 89 SER A N 1
ATOM 714 C CA . SER A 1 89 ? 14.116 8.431 -4.295 1.00 84.19 89 SER A CA 1
ATOM 715 C C . SER A 1 89 ? 13.022 8.163 -5.334 1.00 84.19 89 SER A C 1
ATOM 717 O O . SER A 1 89 ? 12.850 8.966 -6.248 1.00 84.19 89 SER A O 1
ATOM 719 N N . SER A 1 90 ? 12.294 7.049 -5.224 1.00 86.25 90 SER A N 1
ATOM 720 C CA . SER A 1 90 ? 11.276 6.664 -6.199 1.00 86.25 90 SER A CA 1
ATOM 721 C C . SER A 1 90 ? 9.970 7.413 -5.951 1.00 86.25 90 SER A C 1
ATOM 723 O O . SER A 1 90 ? 9.447 7.429 -4.837 1.00 86.25 90 SER A O 1
ATOM 725 N N . ALA A 1 91 ? 9.407 7.995 -7.003 1.00 87.50 91 ALA A N 1
ATOM 726 C CA . ALA A 1 91 ? 8.114 8.650 -6.979 1.00 87.50 91 ALA A CA 1
ATOM 727 C C . ALA A 1 91 ? 7.047 7.721 -7.565 1.00 87.50 91 ALA A C 1
ATOM 729 O O . ALA A 1 91 ? 7.177 7.236 -8.687 1.00 87.50 91 ALA A O 1
ATOM 730 N N . ILE A 1 92 ? 5.960 7.510 -6.821 1.00 89.00 92 ILE A N 1
ATOM 731 C CA . ILE A 1 92 ? 4.765 6.817 -7.312 1.00 89.00 92 ILE A CA 1
ATOM 732 C C . ILE A 1 92 ? 3.646 7.844 -7.438 1.00 89.00 92 ILE A C 1
ATOM 734 O O . ILE A 1 92 ? 3.255 8.465 -6.452 1.00 89.00 92 ILE A O 1
ATOM 738 N N . GLN A 1 93 ? 3.132 8.028 -8.649 1.00 86.75 93 GLN A N 1
ATOM 739 C CA . GLN A 1 93 ? 2.078 8.990 -8.948 1.00 86.75 93 GLN A CA 1
ATOM 740 C C . GLN A 1 93 ? 0.885 8.281 -9.590 1.00 86.75 93 GLN A C 1
ATOM 742 O O . GLN A 1 93 ? 1.063 7.562 -10.572 1.00 86.75 93 GLN A O 1
ATOM 747 N N . PRO A 1 94 ? -0.347 8.463 -9.094 1.00 82.56 94 PRO A N 1
ATOM 748 C CA . PRO A 1 94 ? -1.519 7.928 -9.772 1.00 82.56 94 PRO A CA 1
ATOM 749 C C . PRO A 1 94 ? -1.706 8.619 -11.134 1.00 82.56 94 PRO A C 1
ATOM 751 O O . PRO A 1 94 ? -1.719 9.849 -11.228 1.00 82.56 94 PRO A O 1
ATOM 754 N N . VAL A 1 95 ? -1.871 7.835 -12.202 1.00 77.00 95 VAL A N 1
ATOM 755 C CA . VAL A 1 95 ? -2.083 8.357 -13.559 1.00 77.00 95 VAL A CA 1
ATOM 756 C C . VAL A 1 95 ? -3.514 8.875 -13.681 1.00 77.00 95 VAL A C 1
ATOM 758 O O . VAL A 1 95 ? -4.489 8.138 -13.520 1.00 77.00 95 VAL A O 1
ATOM 761 N N . LYS A 1 96 ? -3.660 10.166 -13.990 1.00 62.88 96 LYS A N 1
ATOM 762 C CA . LYS A 1 96 ? -4.967 10.783 -14.245 1.00 62.88 96 LYS A CA 1
ATOM 763 C C . LYS A 1 96 ? -5.475 10.407 -15.644 1.00 62.88 96 LYS A C 1
ATOM 765 O O . LYS A 1 96 ? -5.126 11.046 -16.628 1.00 62.88 96 LYS A O 1
ATOM 770 N N . GLY A 1 97 ? -6.352 9.403 -15.705 1.00 52.94 97 GLY A N 1
ATOM 771 C CA . GLY A 1 97 ? -7.187 9.064 -16.871 1.00 52.94 97 GLY A CA 1
ATOM 772 C C . GLY A 1 97 ? -7.389 7.550 -16.974 1.00 52.94 97 GLY A C 1
ATOM 773 O O . GLY A 1 97 ? -6.427 6.803 -17.007 1.00 52.94 97 GLY A O 1
ATOM 774 N N . THR A 1 98 ? -8.592 6.972 -17.013 1.00 42.72 98 THR A N 1
ATOM 775 C CA . THR A 1 98 ? -9.677 7.228 -17.976 1.00 42.72 98 THR A CA 1
ATOM 776 C C . THR A 1 98 ? -10.960 6.496 -17.509 1.00 42.72 98 THR A C 1
ATOM 778 O O . THR A 1 98 ? -11.324 5.462 -18.051 1.00 42.72 98 THR A O 1
ATOM 781 N N . LYS A 1 99 ? -11.612 6.977 -16.436 1.00 46.69 99 LYS A N 1
ATOM 782 C CA . LYS A 1 99 ? -13.046 6.753 -16.060 1.00 46.69 99 LYS A CA 1
ATOM 783 C C . LYS A 1 99 ? -13.370 7.214 -14.632 1.00 46.69 99 LYS A C 1
ATOM 785 O O . LYS A 1 99 ? -14.531 7.434 -14.316 1.00 46.69 99 LYS A O 1
ATOM 790 N N . GLY A 1 100 ? -12.358 7.355 -13.776 1.00 51.59 100 GLY A N 1
ATOM 791 C CA . GLY A 1 100 ? -12.522 7.506 -12.324 1.00 51.59 100 GLY A CA 1
ATOM 792 C C . GLY A 1 100 ? -12.317 8.911 -11.762 1.00 51.59 100 GLY A C 1
ATOM 793 O O . GLY A 1 100 ? -12.031 9.029 -10.577 1.00 51.59 100 GLY A O 1
ATOM 794 N N . GLN A 1 101 ? -12.445 9.976 -12.563 1.00 49.50 101 GLN A N 1
ATOM 795 C CA . GLN A 1 101 ? -12.317 11.347 -12.041 1.00 49.50 101 GLN A CA 1
ATOM 796 C C . GLN A 1 101 ? -13.369 11.625 -10.951 1.00 49.50 101 GLN A C 1
ATOM 798 O O . GLN A 1 101 ? -13.064 12.289 -9.970 1.00 49.50 101 GLN A O 1
ATOM 803 N N . GLY A 1 102 ? -14.539 10.978 -11.058 1.00 53.56 102 GLY A N 1
ATOM 804 C CA . GLY A 1 102 ? -15.497 10.848 -9.964 1.00 53.56 102 GLY A CA 1
ATOM 805 C C . GLY A 1 102 ? -14.933 10.043 -8.796 1.00 53.56 102 GLY A C 1
ATOM 806 O O . GLY A 1 102 ? -14.827 10.583 -7.716 1.00 53.56 102 GLY A O 1
ATOM 807 N N . ALA A 1 103 ? -14.521 8.787 -8.979 1.00 53.53 103 ALA A N 1
ATOM 808 C CA . ALA A 1 103 ? -14.131 7.912 -7.867 1.00 53.53 103 ALA A CA 1
ATOM 809 C C . ALA A 1 103 ? -12.966 8.444 -7.011 1.00 53.53 103 ALA A C 1
ATOM 811 O O . ALA A 1 103 ? -13.050 8.367 -5.795 1.00 53.53 103 ALA A O 1
ATOM 812 N N . THR A 1 104 ? -11.912 9.026 -7.596 1.00 55.47 104 THR A N 1
ATOM 813 C CA . THR A 1 104 ? -10.774 9.553 -6.815 1.00 55.47 104 THR A CA 1
ATOM 814 C C . THR A 1 104 ? -11.102 10.869 -6.105 1.00 55.47 104 THR A C 1
ATOM 816 O O . THR A 1 104 ? -10.655 11.065 -4.982 1.00 55.47 104 THR A O 1
ATOM 819 N N . GLN A 1 105 ? -11.895 11.758 -6.719 1.00 56.22 105 GLN A N 1
ATOM 820 C CA . GLN A 1 105 ? -12.356 12.996 -6.066 1.00 56.22 105 GLN A CA 1
ATOM 821 C C . GLN A 1 105 ? -13.468 12.728 -5.051 1.00 56.22 105 GLN A C 1
ATOM 823 O O . GLN A 1 105 ? -13.498 13.343 -3.996 1.00 56.22 105 GLN A O 1
ATOM 828 N N . ILE A 1 106 ? -14.359 11.779 -5.337 1.00 63.69 106 ILE A N 1
ATOM 829 C CA . ILE A 1 106 ? -15.340 11.252 -4.385 1.00 63.69 106 ILE A CA 1
ATOM 830 C C . ILE A 1 106 ? -14.598 10.593 -3.228 1.00 63.69 106 ILE A C 1
ATOM 832 O O . ILE A 1 106 ? -14.997 10.782 -2.093 1.00 63.69 106 ILE A O 1
ATOM 836 N N . PHE A 1 107 ? -13.505 9.876 -3.489 1.00 61.69 107 PHE A N 1
ATOM 837 C CA . PHE A 1 107 ? -12.685 9.259 -2.455 1.00 61.69 107 PHE A CA 1
ATOM 838 C C . PHE A 1 107 ? -11.945 10.287 -1.597 1.00 61.69 107 PHE A C 1
ATOM 840 O O . PHE A 1 107 ? -12.005 10.185 -0.376 1.00 61.69 107 PHE A O 1
ATOM 847 N N . SER A 1 108 ? -11.298 11.293 -2.198 1.00 64.19 108 SER A N 1
ATOM 848 C CA . SER A 1 108 ? -10.664 12.366 -1.422 1.00 64.19 108 SER A CA 1
ATOM 849 C C . SER A 1 108 ? -11.703 13.115 -0.590 1.00 64.19 108 SER A C 1
ATOM 851 O O . SER A 1 108 ? -11.501 13.317 0.599 1.00 64.19 108 SER A O 1
ATOM 853 N N . LEU A 1 109 ? -12.861 13.421 -1.181 1.00 64.31 109 LEU A N 1
ATOM 854 C CA . LEU A 1 109 ? -13.960 14.103 -0.504 1.00 64.31 109 LEU A CA 1
ATOM 855 C C . LEU A 1 109 ? -14.603 13.239 0.592 1.00 64.31 109 LEU A C 1
ATOM 857 O O . LEU A 1 109 ? -15.005 13.763 1.624 1.00 64.31 109 LEU A O 1
ATOM 861 N N . ALA A 1 110 ? -14.732 11.928 0.381 1.00 67.12 110 ALA A N 1
ATOM 862 C CA . ALA A 1 110 ? -15.275 11.002 1.369 1.00 67.12 110 ALA A CA 1
ATOM 863 C C . ALA A 1 110 ? -14.308 10.827 2.539 1.00 67.12 110 ALA A C 1
ATOM 865 O O . ALA A 1 110 ? -14.749 10.869 3.677 1.00 67.12 110 ALA A O 1
ATOM 866 N N . LEU A 1 111 ? -13.002 10.711 2.282 1.00 69.25 111 LEU A N 1
ATOM 867 C CA . LEU A 1 111 ? -11.995 10.685 3.342 1.00 69.25 111 LEU A CA 1
ATOM 868 C C . LEU A 1 111 ? -11.947 11.991 4.126 1.00 69.25 111 LEU A C 1
ATOM 870 O O . LEU A 1 111 ? -11.878 11.952 5.347 1.00 69.25 111 LEU A O 1
ATOM 874 N N . GLU A 1 112 ? -11.997 13.137 3.448 1.00 70.88 112 GLU A N 1
ATOM 875 C CA . GLU A 1 112 ? -12.063 14.438 4.113 1.00 70.88 112 GLU A CA 1
ATOM 876 C C . GLU A 1 112 ? -13.315 14.535 4.986 1.00 70.88 112 GLU A C 1
ATOM 878 O O . GLU A 1 112 ? -13.217 14.928 6.142 1.00 70.88 112 GLU A O 1
ATOM 883 N N . LYS A 1 113 ? -14.479 14.106 4.481 1.00 75.88 113 LYS A N 1
ATOM 884 C CA . LYS A 1 113 ? -15.729 14.089 5.252 1.00 75.88 113 LYS A CA 1
ATOM 885 C C . LYS A 1 113 ? -15.702 13.116 6.423 1.00 75.88 113 LYS A C 1
ATOM 887 O O . LYS A 1 113 ? -16.173 13.479 7.490 1.00 75.88 113 LYS A O 1
ATOM 892 N N . GLU A 1 114 ? -15.162 11.917 6.247 1.00 74.06 114 GLU A N 1
ATOM 893 C CA . GLU A 1 114 ? -15.012 10.930 7.322 1.00 74.06 114 GLU A CA 1
ATOM 894 C C . GLU A 1 114 ? -14.030 11.425 8.382 1.00 74.06 114 GLU A C 1
ATOM 896 O O . GLU A 1 114 ? -14.307 11.340 9.572 1.00 74.06 114 GLU A O 1
ATOM 901 N N . MET A 1 115 ? -12.904 12.011 7.973 1.00 70.62 115 MET A N 1
ATOM 902 C CA . MET A 1 115 ? -11.920 12.567 8.896 1.00 70.62 115 MET A CA 1
ATOM 903 C C . MET A 1 115 ? -12.488 13.768 9.653 1.00 70.62 115 MET A C 1
ATOM 905 O O . MET A 1 115 ? -12.321 13.846 10.866 1.00 70.62 115 MET A O 1
ATOM 909 N N . VAL A 1 116 ? -13.193 14.672 8.966 1.00 73.06 116 VAL A N 1
ATOM 910 C CA . VAL A 1 116 ? -13.904 15.790 9.596 1.00 73.06 116 VAL A CA 1
ATOM 911 C C . VAL A 1 116 ? -14.990 15.269 10.526 1.00 73.06 116 VAL A C 1
ATOM 913 O O . VAL A 1 116 ? -15.023 15.699 11.665 1.00 73.06 116 VAL A O 1
ATOM 916 N N . SER A 1 117 ? -15.800 14.290 10.121 1.00 69.94 117 SER A N 1
ATOM 917 C CA . SER A 1 117 ? -16.827 13.696 10.982 1.00 69.94 117 SER A CA 1
ATOM 918 C C . SER A 1 117 ? -16.217 13.010 12.199 1.00 69.94 117 SER A C 1
ATOM 920 O O . SER A 1 117 ? -16.762 13.108 13.288 1.00 69.94 117 SER A O 1
ATOM 922 N N . LEU A 1 118 ? -15.080 12.330 12.057 1.00 70.81 118 LEU A N 1
ATOM 923 C CA . LEU A 1 118 ? -14.387 11.691 13.170 1.00 70.81 118 LEU A CA 1
ATOM 924 C C . LEU A 1 118 ? -13.805 12.744 14.116 1.00 70.81 118 LEU A C 1
ATOM 926 O O . LEU A 1 118 ? -13.950 12.622 15.329 1.00 70.81 118 LEU A O 1
ATOM 930 N N . ILE A 1 119 ? -13.216 13.811 13.575 1.00 72.88 119 ILE A N 1
ATOM 931 C CA . ILE A 1 119 ? -12.754 14.960 14.357 1.00 72.88 119 ILE A CA 1
ATOM 932 C C . ILE A 1 119 ? -13.933 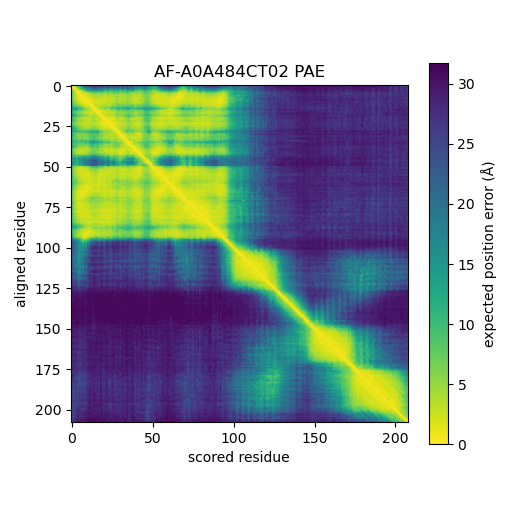15.645 15.042 1.00 72.88 119 ILE A C 1
ATOM 934 O O . ILE A 1 119 ? -13.825 15.926 16.222 1.00 72.88 119 ILE A O 1
ATOM 938 N N . GLU A 1 120 ? -15.054 15.878 14.373 1.00 72.88 120 GLU A N 1
ATOM 939 C CA . GLU A 1 120 ? -16.253 16.522 14.922 1.00 72.88 120 GLU A CA 1
ATOM 940 C C . GLU A 1 120 ? -16.986 15.633 15.926 1.00 72.88 120 GLU A C 1
ATOM 942 O O . GLU A 1 120 ? -17.589 16.144 16.859 1.00 72.88 120 GLU A O 1
ATOM 947 N N . CYS A 1 121 ? -16.928 14.308 15.789 1.00 65.75 121 CYS A N 1
ATOM 948 C CA . CYS A 1 121 ? -17.479 13.384 16.777 1.00 65.75 121 CYS A CA 1
ATOM 949 C C . CYS A 1 121 ? -16.573 13.259 18.006 1.00 65.75 121 CYS A C 1
ATOM 951 O O . CYS A 1 121 ? -17.069 13.081 19.115 1.00 65.75 121 CYS A O 1
ATOM 953 N N . VAL A 1 122 ? -15.251 13.345 17.833 1.00 59.59 122 VAL A N 1
ATOM 954 C CA . VAL A 1 122 ? -14.272 13.174 18.919 1.00 59.59 122 VAL A CA 1
ATOM 955 C C . VAL A 1 122 ? -13.938 14.504 19.609 1.00 59.59 122 VAL A C 1
ATOM 957 O O . VAL A 1 122 ? -13.698 14.516 20.812 1.00 59.59 122 VAL A O 1
ATOM 960 N N . SER A 1 123 ? -13.990 15.632 18.899 1.00 62.66 123 SER A N 1
ATOM 961 C CA . SER A 1 123 ? -13.730 16.985 19.423 1.00 62.66 123 SER A CA 1
ATOM 962 C C . SER A 1 123 ? -14.609 17.357 20.617 1.00 62.66 123 SER A C 1
ATOM 964 O O . SER A 1 123 ? -14.028 17.691 21.640 1.00 62.66 123 SER A O 1
ATOM 966 N N . PRO A 1 124 ? -15.950 17.244 20.590 1.00 58.62 124 PRO A N 1
ATOM 967 C CA . PRO A 1 124 ? -16.798 17.544 21.747 1.00 58.62 124 PRO A CA 1
ATOM 968 C C . PRO A 1 124 ? -16.650 16.507 22.871 1.00 58.62 124 PRO A C 1
ATOM 970 O O . PRO A 1 124 ? -16.867 16.813 24.036 1.00 58.62 124 PRO A O 1
ATOM 973 N N . LEU A 1 125 ? -16.204 15.280 22.567 1.00 55.34 125 LEU A N 1
ATOM 974 C CA . LEU A 1 125 ? -15.863 14.291 23.602 1.00 55.34 125 LEU A CA 1
ATOM 975 C C . LEU A 1 125 ? -14.556 14.659 24.337 1.00 55.34 125 LEU A C 1
ATOM 977 O O . LEU A 1 125 ? -14.349 14.263 25.492 1.00 55.34 125 LEU A O 1
ATOM 981 N N . LEU A 1 126 ? -13.678 15.427 23.680 1.00 54.69 126 LEU A N 1
ATOM 982 C CA . LEU A 1 126 ? -12.409 15.931 24.212 1.00 54.69 126 LEU A CA 1
ATOM 983 C C . LEU A 1 126 ? -12.489 17.377 24.735 1.00 54.69 126 LEU A C 1
ATOM 985 O O . LEU A 1 126 ? -11.762 17.701 25.673 1.00 54.69 126 LEU A O 1
ATOM 989 N N . CYS A 1 127 ? -13.408 18.190 24.229 1.00 51.34 127 CYS A N 1
ATOM 990 C CA . CYS A 1 127 ? -13.656 19.572 24.625 1.00 51.34 127 CYS A CA 1
ATOM 991 C C . CYS A 1 127 ? -15.102 19.722 25.096 1.00 51.34 127 CYS A C 1
ATOM 993 O O . CYS A 1 127 ? -15.976 20.122 24.338 1.00 51.34 127 CYS A O 1
ATOM 995 N N . GLU A 1 128 ? -15.326 19.450 26.375 1.00 49.25 128 GLU A N 1
ATOM 996 C CA . GLU A 1 128 ? -16.220 20.302 27.147 1.00 49.25 128 GLU A CA 1
ATOM 997 C C . GLU A 1 128 ? -15.421 20.771 28.366 1.00 49.25 128 GLU A C 1
ATOM 999 O O . GLU A 1 128 ? -14.797 19.952 29.044 1.00 49.25 128 GLU A O 1
ATOM 1004 N N . GLU A 1 129 ? -15.427 22.096 28.550 1.00 51.66 129 GLU A N 1
ATOM 1005 C CA . GLU A 1 129 ? -14.766 22.897 29.593 1.00 51.66 129 GLU A CA 1
ATOM 1006 C C . GLU A 1 129 ? -13.244 23.079 29.458 1.00 51.66 129 GLU A C 1
ATOM 1008 O O . GLU A 1 129 ? -12.488 22.483 30.210 1.00 51.66 129 GLU A O 1
ATOM 1013 N N . GLU A 1 130 ? -12.798 23.927 28.519 1.00 45.25 130 GLU A N 1
ATOM 1014 C CA . GLU A 1 130 ? -11.631 24.831 28.676 1.00 45.25 130 GLU A CA 1
ATOM 1015 C C . GLU A 1 130 ? -11.469 25.734 27.425 1.00 45.25 130 GLU A C 1
ATOM 1017 O O . GLU A 1 130 ? -10.419 25.799 26.796 1.00 45.25 130 GLU A O 1
ATOM 1022 N N . GLU A 1 131 ? -12.523 26.452 27.023 1.00 44.47 131 GLU A N 1
ATOM 1023 C CA . GLU A 1 131 ? -12.414 27.516 26.009 1.00 44.47 131 GLU A CA 1
ATOM 1024 C C . GLU A 1 131 ? -12.884 28.854 26.580 1.00 44.47 131 GLU A C 1
ATOM 1026 O O . GLU A 1 131 ? -13.908 29.399 26.191 1.00 44.47 131 GLU A O 1
ATOM 1031 N N . GLU A 1 132 ? -12.104 29.406 27.506 1.00 40.72 132 GLU A N 1
ATOM 1032 C CA . GLU A 1 132 ? -12.094 30.849 27.763 1.00 40.72 132 GLU A CA 1
ATOM 1033 C C . GLU A 1 132 ? -10.683 31.322 28.152 1.00 40.72 132 GLU A C 1
ATOM 1035 O O . GLU A 1 132 ? -10.553 31.985 29.167 1.00 40.72 132 GLU A O 1
ATOM 1040 N N . GLU A 1 133 ? -9.599 31.022 27.411 1.00 39.59 133 GLU A N 1
ATOM 1041 C CA . GLU A 1 133 ? -8.363 31.818 27.626 1.00 39.59 133 GLU A CA 1
ATOM 1042 C C . GLU A 1 133 ? -7.235 31.814 26.571 1.00 39.59 133 GLU A C 1
ATOM 1044 O O . GLU A 1 133 ? -6.155 32.290 26.892 1.00 39.59 133 GLU A O 1
ATOM 1049 N N . GLU A 1 134 ? -7.392 31.396 25.306 1.00 42.75 134 GLU A N 1
ATOM 1050 C CA . GLU A 1 134 ? -6.241 31.469 24.361 1.00 42.75 134 GLU A CA 1
ATOM 1051 C C . GLU A 1 134 ? -6.449 32.233 23.043 1.00 42.75 134 GLU A C 1
ATOM 1053 O O . GLU A 1 134 ? -5.528 32.330 22.233 1.00 42.75 134 GLU A O 1
ATOM 1058 N N . GLU A 1 135 ? -7.577 32.918 22.841 1.00 39.19 135 GLU A N 1
ATOM 1059 C CA . GLU A 1 135 ? -7.821 33.649 21.582 1.00 39.19 135 GLU A CA 1
ATOM 1060 C C . 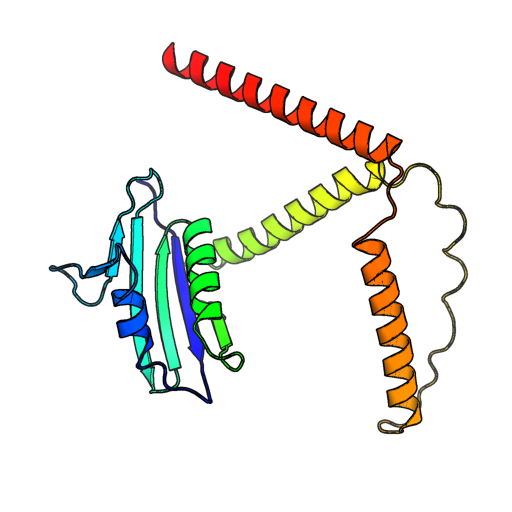GLU A 1 135 ? -7.255 35.086 21.514 1.00 39.19 135 GLU A C 1
ATOM 1062 O O . GLU A 1 135 ? -7.523 35.823 20.568 1.00 39.19 135 GLU A O 1
ATOM 1067 N N . ARG A 1 136 ? -6.438 35.536 22.481 1.00 38.53 136 ARG A N 1
ATOM 1068 C CA . ARG A 1 136 ? -6.028 36.961 22.565 1.00 38.53 136 ARG A CA 1
ATOM 1069 C C . ARG A 1 136 ? -4.561 37.306 22.295 1.00 38.53 136 ARG A C 1
ATOM 1071 O O . ARG A 1 136 ? -4.192 38.459 22.508 1.00 38.53 136 ARG A O 1
ATOM 1078 N N . LYS A 1 137 ? -3.698 36.393 21.831 1.00 37.06 137 LYS 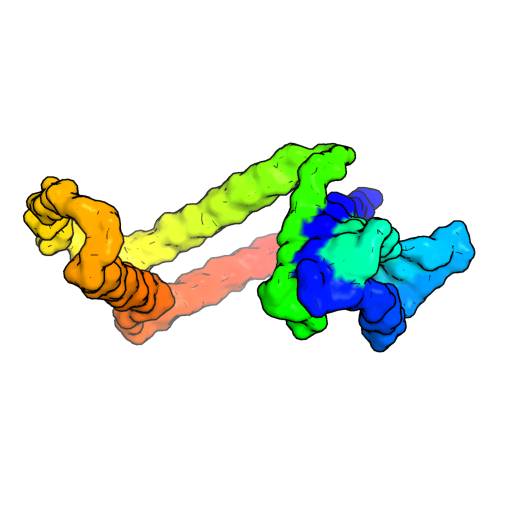A N 1
ATOM 1079 C CA . LYS A 1 137 ? -2.242 36.692 21.785 1.00 37.06 137 LYS A CA 1
ATOM 1080 C C . LYS A 1 137 ? -1.458 36.405 20.503 1.00 37.06 137 LYS A C 1
ATOM 1082 O O . LYS A 1 137 ? -0.233 36.392 20.562 1.00 37.06 137 LYS A O 1
ATOM 1087 N N . SER A 1 138 ? -2.087 36.268 19.335 1.00 36.22 138 SER A N 1
ATOM 1088 C CA . SER A 1 138 ? -1.314 36.123 18.083 1.00 36.22 138 SER A CA 1
ATOM 1089 C C . SER A 1 138 ? -1.741 37.032 16.928 1.00 36.22 138 SER A C 1
ATOM 1091 O O . SER A 1 138 ? -1.629 36.664 15.767 1.00 36.22 138 SER A O 1
ATOM 1093 N N . LEU A 1 139 ? -2.144 38.271 17.225 1.00 40.06 139 LEU A N 1
ATOM 1094 C CA . LEU A 1 139 ? -1.970 39.364 16.263 1.00 40.06 139 LEU A CA 1
ATOM 1095 C C . LEU A 1 139 ? -0.708 40.136 16.641 1.00 40.06 139 LEU A C 1
ATOM 1097 O O . LEU A 1 139 ? -0.719 40.935 17.575 1.00 40.06 139 LEU A O 1
ATOM 1101 N N . GLY A 1 140 ? 0.389 39.894 15.931 1.00 36.34 140 GLY A N 1
ATOM 1102 C CA . GLY A 1 140 ? 1.579 40.705 16.123 1.00 36.34 140 GLY A CA 1
ATOM 1103 C C . GLY A 1 140 ? 2.779 40.268 15.305 1.00 36.34 140 GLY A C 1
ATOM 1104 O O . GLY A 1 140 ? 3.435 39.290 15.645 1.00 36.34 140 GLY A O 1
ATOM 1105 N N . HIS A 1 141 ? 3.114 41.122 14.338 1.00 37.41 141 HIS A N 1
ATOM 1106 C CA . HIS A 1 141 ? 4.457 41.351 13.801 1.00 37.41 141 HIS A CA 1
ATOM 1107 C C . HIS A 1 141 ? 4.867 40.573 12.545 1.00 37.41 141 HIS A C 1
ATOM 1109 O O . HIS A 1 141 ? 5.720 39.686 12.559 1.00 37.41 141 HIS A O 1
ATOM 1115 N N . GLU A 1 142 ? 4.295 41.002 11.423 1.00 43.59 142 GLU A N 1
ATOM 1116 C CA . GLU A 1 142 ? 4.855 40.799 10.091 1.00 43.59 142 GLU A CA 1
ATOM 1117 C C . GLU A 1 142 ? 5.880 41.922 9.835 1.00 43.59 142 GLU A C 1
ATOM 1119 O O . GLU A 1 142 ? 5.517 43.056 9.534 1.00 43.59 142 GLU A O 1
ATOM 1124 N N . GLU A 1 143 ? 7.172 41.636 10.022 1.00 43.97 143 GLU A N 1
ATOM 1125 C CA . GLU A 1 143 ? 8.256 42.525 9.583 1.00 43.97 143 GLU A CA 1
ATOM 1126 C C . GLU A 1 143 ? 9.010 41.858 8.431 1.00 43.97 143 GLU A C 1
ATOM 1128 O O . GLU A 1 143 ? 9.749 40.886 8.615 1.00 43.97 143 GLU A O 1
ATOM 1133 N N . THR A 1 144 ? 8.794 42.401 7.234 1.00 49.69 144 THR A N 1
ATOM 1134 C CA . THR A 1 144 ? 9.545 42.135 6.004 1.00 49.69 144 THR A CA 1
ATOM 1135 C C . THR A 1 144 ? 11.035 42.376 6.230 1.00 49.69 144 THR A C 1
ATOM 1137 O O . THR A 1 144 ? 11.450 43.502 6.498 1.00 49.69 144 THR A O 1
ATOM 1140 N N . THR A 1 145 ? 11.848 41.325 6.118 1.00 52.84 145 THR A N 1
ATOM 1141 C CA . THR A 1 145 ? 13.314 41.416 6.047 1.00 52.84 145 THR A CA 1
ATOM 1142 C C . THR A 1 145 ? 13.820 40.599 4.851 1.00 52.84 145 THR A C 1
ATOM 1144 O O . THR A 1 145 ? 13.121 39.726 4.347 1.00 52.84 145 THR A O 1
ATOM 1147 N N . GLU A 1 146 ? 14.984 41.003 4.344 1.00 56.12 146 GLU A N 1
ATOM 1148 C CA . GLU A 1 146 ? 15.651 40.533 3.125 1.00 56.12 146 GLU A CA 1
ATOM 1149 C C . GLU A 1 146 ? 15.960 39.019 3.108 1.00 56.12 146 GLU A C 1
ATOM 1151 O O . GLU A 1 146 ? 16.609 38.524 4.037 1.00 56.12 146 GLU A O 1
ATOM 1156 N N . PRO A 1 147 ? 15.607 38.313 2.014 1.00 50.12 147 PRO A N 1
ATOM 1157 C CA . PRO A 1 147 ? 15.701 36.862 1.920 1.00 50.12 147 PRO A CA 1
ATOM 1158 C C . PRO A 1 147 ? 17.151 36.364 1.956 1.00 50.12 147 PRO A C 1
ATOM 1160 O O . PRO A 1 147 ? 17.968 36.701 1.099 1.00 50.12 147 PRO A O 1
ATOM 1163 N N . GLY A 1 148 ? 17.452 35.477 2.910 1.00 57.41 148 GLY A N 1
ATOM 1164 C CA . GLY A 1 148 ? 18.691 34.681 2.924 1.00 57.41 148 GLY A CA 1
ATOM 1165 C C . GLY A 1 148 ? 19.636 34.948 4.096 1.00 57.41 148 GLY A C 1
ATOM 1166 O O . GLY A 1 148 ? 20.768 34.461 4.106 1.00 57.41 148 GLY A O 1
ATOM 1167 N N . SER A 1 149 ? 19.193 35.691 5.110 1.00 70.44 149 SER A N 1
ATOM 1168 C CA . SER A 1 149 ? 19.976 35.917 6.328 1.00 70.44 149 SER A CA 1
ATOM 1169 C C . SER A 1 149 ? 19.976 34.687 7.246 1.00 70.44 149 SER A C 1
ATOM 1171 O O . SER A 1 149 ? 18.944 34.064 7.493 1.00 70.44 149 SER A O 1
ATOM 1173 N N . VAL A 1 150 ? 21.124 34.374 7.861 1.00 70.94 150 VAL A N 1
ATOM 1174 C CA . VAL A 1 150 ? 21.259 33.313 8.889 1.00 70.94 150 VAL A CA 1
ATOM 1175 C C . VAL A 1 150 ? 20.255 33.497 10.039 1.00 70.94 150 VAL A C 1
ATOM 1177 O O . VAL A 1 150 ? 19.804 32.523 10.641 1.00 70.94 150 VAL A O 1
ATOM 1180 N N . LYS A 1 151 ? 19.850 34.744 10.318 1.00 72.69 151 LYS A N 1
ATOM 1181 C CA . LYS A 1 151 ? 18.837 35.065 11.333 1.00 72.69 151 LYS A CA 1
ATOM 1182 C C . LYS A 1 151 ? 17.424 34.632 10.924 1.00 72.69 151 LYS A C 1
ATOM 1184 O O . LYS A 1 151 ? 16.642 34.265 11.795 1.00 72.69 151 LYS A O 1
ATOM 1189 N N . GLU A 1 152 ? 17.102 34.634 9.632 1.00 73.75 152 GLU A N 1
ATOM 1190 C CA . GLU A 1 152 ? 15.814 34.137 9.130 1.00 73.75 152 GLU A CA 1
ATOM 1191 C C . GLU A 1 152 ? 15.745 32.620 9.214 1.00 73.75 152 GLU A C 1
ATOM 1193 O O . GLU A 1 152 ? 14.767 32.087 9.720 1.00 73.75 152 GLU A O 1
ATOM 1198 N N . LEU A 1 153 ? 16.816 31.921 8.823 1.00 78.12 153 LEU A N 1
ATOM 1199 C CA . LEU A 1 153 ? 16.909 30.467 8.988 1.00 78.12 153 LEU A CA 1
ATOM 1200 C C . LEU A 1 153 ? 16.734 30.052 10.452 1.00 78.12 153 LEU A C 1
ATOM 1202 O O . LEU A 1 153 ? 16.035 29.082 10.740 1.00 78.12 153 LEU A O 1
ATOM 1206 N N . GLN A 1 154 ? 17.336 30.800 11.377 1.00 81.75 154 GLN A N 1
ATOM 1207 C CA . GLN A 1 154 ? 17.176 30.560 12.806 1.00 81.75 154 GLN A CA 1
ATOM 1208 C C . GLN A 1 154 ? 15.729 30.805 13.268 1.00 81.75 154 GLN A C 1
ATOM 1210 O O . GLN A 1 154 ? 15.160 29.962 13.960 1.00 81.75 154 GLN A O 1
ATOM 1215 N N . ARG A 1 155 ? 15.087 31.882 12.801 1.00 80.81 155 ARG A N 1
ATOM 1216 C CA . ARG A 1 155 ? 13.666 32.157 13.071 1.00 80.81 155 ARG A CA 1
ATOM 1217 C C . ARG A 1 155 ? 12.752 31.065 12.502 1.00 80.81 155 ARG A C 1
ATOM 1219 O O . ARG A 1 155 ? 11.840 30.618 13.189 1.00 80.81 155 ARG A O 1
ATOM 1226 N N . CYS A 1 156 ? 12.999 30.597 11.278 1.00 78.88 156 CYS A N 1
ATOM 1227 C CA . CYS A 1 156 ? 12.246 29.506 10.658 1.00 78.88 156 CYS A CA 1
ATOM 1228 C C . CYS A 1 156 ? 12.386 28.205 11.451 1.00 78.88 156 CYS A C 1
ATOM 1230 O O . CYS A 1 156 ? 11.394 27.508 11.646 1.00 78.88 156 CYS A O 1
ATOM 1232 N N . ARG A 1 157 ? 13.587 27.898 11.959 1.00 84.38 157 ARG A N 1
ATOM 1233 C CA . ARG A 1 157 ? 13.803 26.750 12.852 1.00 84.38 157 ARG A CA 1
ATOM 1234 C C . ARG A 1 157 ? 12.993 26.877 14.137 1.00 84.38 157 ARG A C 1
ATOM 1236 O O . ARG A 1 157 ? 12.375 25.905 14.544 1.00 84.38 157 ARG A O 1
ATOM 1243 N N . GLU A 1 158 ? 12.952 28.058 14.745 1.00 90.94 158 GLU A N 1
ATOM 1244 C CA . GLU A 1 158 ? 12.178 28.306 15.969 1.00 90.94 158 GLU A CA 1
ATOM 1245 C C . GLU A 1 158 ? 10.663 28.222 15.743 1.00 90.94 158 GLU A C 1
ATOM 1247 O O . GLU A 1 158 ? 9.940 27.703 16.593 1.00 90.94 158 GLU A O 1
ATOM 1252 N N . VAL A 1 159 ? 10.170 28.710 14.600 1.00 88.25 159 VAL A N 1
ATOM 1253 C CA . VAL A 1 159 ? 8.759 28.566 14.203 1.00 88.25 159 VAL A CA 1
ATOM 1254 C C . VAL A 1 159 ? 8.422 27.097 13.966 1.00 88.25 159 VAL A C 1
ATOM 1256 O O . VAL A 1 159 ? 7.475 26.595 14.564 1.00 88.25 159 VAL A O 1
ATOM 1259 N N . PHE A 1 160 ? 9.235 26.391 13.178 1.00 79.31 160 PHE A N 1
ATOM 1260 C CA . PHE A 1 160 ? 9.047 24.968 12.909 1.00 79.31 160 PHE A CA 1
ATOM 1261 C C . PHE A 1 160 ? 9.086 24.139 14.195 1.00 79.31 160 PHE A C 1
ATOM 1263 O O . PHE A 1 160 ? 8.238 23.278 14.390 1.00 79.31 160 PHE A O 1
ATOM 1270 N N . GLN A 1 161 ? 10.013 24.431 15.109 1.00 86.38 161 GLN A N 1
ATOM 1271 C CA . GLN A 1 161 ? 10.104 23.762 16.405 1.00 86.38 161 GLN A CA 1
ATOM 1272 C C . GLN A 1 161 ? 8.817 23.948 17.223 1.00 86.38 161 GLN A C 1
ATOM 1274 O O . GLN A 1 161 ? 8.276 22.975 17.745 1.00 86.38 161 GLN A O 1
ATOM 1279 N N . ARG A 1 162 ? 8.281 25.176 17.278 1.00 86.81 162 ARG A N 1
ATOM 1280 C CA . ARG A 1 162 ? 6.999 25.461 17.943 1.00 86.81 162 ARG A CA 1
ATOM 1281 C C . ARG A 1 162 ? 5.828 24.739 17.283 1.00 86.81 162 ARG A C 1
ATOM 1283 O O . ARG A 1 162 ? 4.962 24.229 17.988 1.00 86.81 162 ARG A O 1
ATOM 1290 N N . ASP A 1 163 ? 5.798 24.668 15.958 1.00 79.38 163 ASP A N 1
ATOM 1291 C CA . ASP A 1 163 ? 4.738 23.964 15.233 1.00 79.38 163 ASP A CA 1
ATOM 1292 C C . ASP A 1 163 ? 4.831 22.446 15.402 1.00 79.38 163 ASP A C 1
ATOM 1294 O O . ASP A 1 163 ? 3.806 21.788 15.567 1.00 79.38 163 ASP A O 1
ATOM 1298 N N . VAL A 1 164 ? 6.042 21.887 15.451 1.00 74.12 164 VAL A N 1
ATOM 1299 C CA . VAL A 1 164 ? 6.281 20.475 15.775 1.00 74.12 164 VAL A CA 1
ATOM 1300 C C . VAL A 1 164 ? 5.825 20.166 17.197 1.00 74.12 164 VAL A C 1
ATOM 1302 O O . VAL A 1 164 ? 5.148 19.163 17.409 1.00 74.12 164 VAL A O 1
ATOM 1305 N N . GLU A 1 165 ? 6.140 21.016 18.173 1.00 77.00 165 GLU A N 1
ATOM 1306 C CA . GLU A 1 165 ? 5.702 20.834 19.561 1.00 77.00 165 GLU A CA 1
ATOM 1307 C C . GLU A 1 165 ? 4.181 20.946 19.700 1.00 77.00 165 GLU A C 1
ATOM 1309 O O . GLU A 1 165 ? 3.560 20.090 20.334 1.00 77.00 165 GLU A O 1
ATOM 1314 N N . ARG A 1 166 ? 3.565 21.928 19.033 1.00 77.69 166 ARG A N 1
ATOM 1315 C CA . ARG A 1 166 ? 2.107 22.094 18.977 1.00 77.69 166 ARG A CA 1
ATOM 1316 C C . ARG A 1 166 ? 1.428 20.906 18.292 1.00 77.69 166 ARG A C 1
ATOM 1318 O O . ARG A 1 166 ? 0.420 20.409 18.787 1.00 77.69 166 ARG A O 1
ATOM 1325 N N . SER A 1 167 ? 1.988 20.422 17.184 1.00 68.56 167 SER A N 1
ATOM 1326 C CA . SER A 1 167 ? 1.518 19.225 16.479 1.00 68.56 167 SER A CA 1
ATOM 1327 C C . SER A 1 167 ? 1.626 17.991 17.372 1.00 68.56 167 SER A C 1
ATOM 1329 O O . SER A 1 167 ? 0.656 17.256 17.531 1.00 68.56 167 SER A O 1
ATOM 1331 N N . ARG A 1 168 ? 2.761 17.812 18.058 1.00 71.19 168 ARG A N 1
ATOM 1332 C CA . ARG A 1 168 ? 2.961 16.708 18.999 1.00 71.19 168 ARG A CA 1
ATOM 1333 C C . ARG A 1 168 ? 1.928 16.739 20.123 1.00 71.19 168 ARG A C 1
ATOM 1335 O O . ARG A 1 168 ? 1.325 15.712 20.393 1.00 71.19 168 ARG A O 1
ATOM 1342 N N . MET A 1 169 ? 1.674 17.896 20.737 1.00 65.50 169 MET A N 1
ATOM 1343 C CA . MET A 1 169 ? 0.651 18.025 21.786 1.00 65.50 169 MET A CA 1
ATOM 1344 C C . MET A 1 169 ? -0.764 17.714 21.277 1.00 65.50 169 MET A C 1
ATOM 1346 O O . MET A 1 169 ? -1.527 17.066 21.986 1.00 65.50 169 MET A O 1
ATOM 1350 N N . ARG A 1 170 ? -1.101 18.110 20.043 1.00 65.88 170 ARG A N 1
ATOM 1351 C CA . ARG A 1 170 ? -2.390 17.782 19.407 1.00 65.88 170 ARG A CA 1
ATOM 1352 C C . ARG A 1 170 ? -2.534 16.299 19.061 1.00 65.88 170 ARG A C 1
ATOM 1354 O O . ARG A 1 170 ? -3.637 15.770 19.121 1.00 65.88 170 ARG A O 1
ATOM 1361 N N . LEU A 1 171 ? -1.439 15.641 18.684 1.00 57.31 171 LEU A N 1
ATOM 1362 C CA . LEU A 1 171 ? -1.421 14.226 18.296 1.00 57.31 171 LEU A CA 1
ATOM 1363 C C . LEU A 1 171 ? -1.328 13.279 19.497 1.00 57.31 171 LEU A C 1
ATOM 1365 O O . LEU A 1 171 ? -1.759 12.132 19.412 1.00 57.31 171 LEU A O 1
ATOM 1369 N N . SER A 1 172 ? -0.774 13.748 20.615 1.00 61.72 172 SER A N 1
ATOM 1370 C CA . SER A 1 172 ? -0.716 13.015 21.878 1.00 61.72 172 SER A CA 1
ATOM 1371 C C . SER A 1 172 ? -1.317 13.852 23.012 1.00 61.72 172 SER A C 1
ATOM 1373 O O . SER A 1 172 ? -0.575 14.282 23.904 1.00 61.72 172 SER A O 1
ATOM 1375 N N . PRO A 1 173 ? -2.635 14.126 22.983 1.00 62.94 173 PRO A N 1
ATOM 1376 C CA . PRO A 1 173 ? -3.284 14.831 24.074 1.00 62.94 173 PRO A CA 1
ATOM 1377 C C . PRO A 1 173 ? -3.170 13.984 25.344 1.00 62.94 173 PRO A C 1
ATOM 1379 O O . PRO A 1 173 ? -3.389 12.770 25.328 1.00 62.94 173 PRO A O 1
ATOM 1382 N N . LEU A 1 174 ? -2.804 14.618 26.458 1.00 65.62 174 LEU A N 1
ATOM 1383 C CA . LEU A 1 174 ? -2.863 13.981 27.770 1.00 65.62 174 LEU A CA 1
ATOM 1384 C C . LEU A 1 174 ? -4.340 13.823 28.138 1.00 65.62 174 LEU A C 1
ATOM 1386 O O . LEU A 1 174 ? -4.977 14.754 28.618 1.00 65.62 174 LEU A O 1
ATOM 1390 N N . VAL A 1 175 ? -4.905 12.650 27.858 1.00 64.56 175 VAL A N 1
ATOM 1391 C CA . VAL A 1 175 ? -6.302 12.351 28.183 1.00 64.56 175 VAL A CA 1
ATOM 1392 C C . VAL A 1 175 ? -6.371 11.828 29.614 1.00 64.56 175 VAL A C 1
ATOM 1394 O O . VAL A 1 175 ? -5.669 10.879 29.968 1.00 64.56 175 VAL A O 1
ATOM 1397 N N . ASP A 1 176 ? -7.235 12.427 30.437 1.00 78.88 176 ASP A N 1
ATOM 1398 C CA . ASP A 1 176 ? -7.552 11.895 31.765 1.00 78.88 176 ASP A CA 1
ATOM 1399 C C . ASP A 1 176 ? -7.955 10.410 31.669 1.00 78.88 176 ASP A C 1
ATOM 1401 O O . ASP A 1 176 ? -8.763 10.016 30.825 1.00 78.88 176 ASP A O 1
ATOM 1405 N N . VAL A 1 177 ? -7.417 9.575 32.562 1.00 76.19 177 VAL A N 1
ATOM 1406 C CA . VAL A 1 177 ? -7.646 8.120 32.561 1.00 76.19 177 VAL A CA 1
ATOM 1407 C C . VAL A 1 177 ? -9.134 7.795 32.733 1.00 76.19 177 VAL A C 1
ATOM 1409 O O . VAL A 1 177 ? -9.635 6.827 32.152 1.00 76.19 177 VAL A O 1
ATOM 1412 N N . GLY A 1 178 ? -9.865 8.606 33.505 1.00 76.56 178 GLY A N 1
ATOM 1413 C CA . GLY A 1 178 ? -11.312 8.483 33.661 1.00 76.56 178 GLY A CA 1
ATOM 1414 C C . GLY A 1 178 ? -12.062 8.775 32.361 1.00 76.56 178 GLY A C 1
ATOM 1415 O O . GLY A 1 178 ? -12.950 8.010 31.978 1.00 76.56 178 GLY A O 1
ATOM 1416 N N . ARG A 1 179 ? -11.678 9.840 31.650 1.00 70.94 179 ARG A N 1
ATOM 1417 C CA . ARG A 1 179 ? -12.220 10.209 30.331 1.00 70.94 179 ARG A CA 1
ATOM 1418 C C . ARG A 1 179 ? -11.918 9.153 29.274 1.00 70.94 179 ARG A C 1
ATOM 1420 O O . ARG A 1 179 ? -12.839 8.713 28.590 1.00 70.94 179 ARG A O 1
ATOM 1427 N N . TYR A 1 180 ? -10.679 8.670 29.205 1.00 79.38 180 TYR A N 1
ATOM 1428 C CA . TYR A 1 180 ? -10.289 7.597 28.289 1.00 79.38 180 TYR A CA 1
ATOM 1429 C C . TYR A 1 180 ? -11.104 6.320 28.533 1.00 79.38 180 TYR A C 1
ATOM 1431 O O . TYR A 1 180 ? -11.601 5.696 27.592 1.00 79.38 180 TYR A O 1
ATOM 1439 N N . ARG A 1 181 ? -11.323 5.960 29.806 1.00 81.81 181 ARG A N 1
ATOM 1440 C CA . ARG A 1 181 ? -12.161 4.812 30.173 1.00 81.81 181 ARG A CA 1
ATOM 1441 C C . ARG A 1 181 ? -13.609 4.993 29.714 1.00 81.81 181 ARG A C 1
ATOM 1443 O O . ARG A 1 181 ? -14.169 4.051 29.162 1.00 81.81 181 ARG A O 1
ATOM 1450 N N . ARG A 1 182 ? -14.206 6.175 29.917 1.00 82.00 182 ARG A N 1
ATOM 1451 C CA . ARG A 1 182 ? -15.583 6.470 29.477 1.00 82.00 182 ARG A CA 1
ATOM 1452 C C . ARG A 1 182 ? -15.720 6.419 27.957 1.00 82.00 182 ARG A C 1
ATOM 1454 O O . ARG A 1 182 ? -16.652 5.788 27.473 1.00 82.00 182 ARG A O 1
ATOM 1461 N N . LEU A 1 183 ? -14.771 7.008 27.227 1.00 83.06 183 LEU A N 1
ATOM 1462 C CA . LEU A 1 183 ? -14.726 6.963 25.763 1.00 83.06 183 LEU A CA 1
ATOM 1463 C C . LEU A 1 183 ? -14.615 5.523 25.248 1.00 83.06 183 LEU A C 1
ATOM 1465 O O . LEU A 1 183 ? -15.351 5.108 24.360 1.00 83.06 183 LEU A O 1
ATOM 1469 N N . THR A 1 184 ? -13.727 4.728 25.846 1.00 82.31 184 THR A N 1
ATOM 1470 C CA . THR A 1 184 ? -13.562 3.320 25.465 1.00 82.31 184 THR A CA 1
ATOM 1471 C C . THR A 1 184 ? -14.845 2.528 25.733 1.00 82.31 184 THR A C 1
ATOM 1473 O O . THR A 1 184 ? -15.256 1.715 24.914 1.00 82.31 184 THR A O 1
ATOM 1476 N N . GLN A 1 185 ? -15.519 2.786 26.858 1.00 84.94 185 GLN A N 1
ATOM 1477 C CA . GLN A 1 185 ? -16.790 2.138 27.191 1.00 84.94 185 GLN A CA 1
ATOM 1478 C C . GLN A 1 185 ? -17.926 2.529 26.239 1.00 84.94 185 GLN A C 1
ATOM 1480 O O . GLN A 1 185 ? -18.699 1.656 25.843 1.00 84.94 185 GLN A O 1
ATOM 1485 N N . SER A 1 186 ? -18.040 3.806 25.862 1.00 80.38 186 SER A N 1
ATOM 1486 C CA . SER A 1 186 ? -19.068 4.250 24.915 1.00 80.38 186 SER A CA 1
ATOM 1487 C C . SER A 1 186 ? -18.830 3.680 23.518 1.00 80.38 186 SER A C 1
ATOM 1489 O O . SER A 1 186 ? -19.778 3.216 22.888 1.00 80.38 186 SER A O 1
ATOM 1491 N N . MET A 1 187 ? -17.572 3.624 23.074 1.00 85.25 187 MET A N 1
ATOM 1492 C CA . MET A 1 187 ? -17.196 3.036 21.789 1.00 85.25 187 MET A CA 1
ATOM 1493 C C . MET A 1 187 ? -17.517 1.537 21.739 1.00 85.25 187 MET A C 1
ATOM 1495 O O . MET A 1 187 ? -18.159 1.082 20.795 1.00 85.25 187 MET A O 1
ATOM 1499 N N . SER A 1 188 ? -17.170 0.782 22.789 1.00 85.06 188 SER A N 1
ATOM 1500 C CA . SER A 1 188 ? -17.523 -0.641 22.891 1.00 85.06 188 SER A CA 1
ATOM 1501 C C . SER A 1 188 ? -19.032 -0.872 22.867 1.00 85.06 188 SER A C 1
ATOM 1503 O O . SER A 1 188 ? -19.493 -1.847 22.281 1.00 85.06 188 SER A O 1
ATOM 1505 N N . LYS A 1 189 ? -19.815 0.020 23.489 1.00 86.56 189 LYS A N 1
ATOM 1506 C CA . LYS A 1 189 ? -21.278 -0.065 23.460 1.00 86.56 189 LYS A CA 1
ATOM 1507 C C . LYS A 1 189 ? -21.828 0.171 22.052 1.00 86.56 189 LYS A C 1
ATOM 1509 O O . LYS A 1 189 ? -22.617 -0.637 21.584 1.00 86.56 189 LYS A O 1
ATOM 1514 N N . ALA A 1 190 ? -21.378 1.227 21.375 1.00 81.88 190 ALA A N 1
ATOM 1515 C CA . ALA A 1 190 ? -21.809 1.533 20.012 1.00 81.88 190 ALA A CA 1
ATOM 1516 C C . ALA A 1 190 ? -21.462 0.402 19.027 1.00 81.88 190 ALA A C 1
ATOM 1518 O O . ALA A 1 190 ? -22.274 0.061 18.171 1.00 81.88 190 ALA A O 1
ATOM 1519 N N . GLN A 1 191 ? -20.288 -0.218 19.184 1.00 85.81 191 GLN A N 1
ATOM 1520 C CA . GLN A 1 191 ? -19.901 -1.386 18.395 1.00 85.81 191 GLN A CA 1
ATOM 1521 C C . GLN A 1 191 ? -20.839 -2.574 18.643 1.00 85.81 191 GLN A C 1
ATOM 1523 O O . GLN A 1 191 ? -21.313 -3.181 17.690 1.00 85.81 191 GLN A O 1
ATOM 1528 N N . LEU A 1 192 ? -21.147 -2.877 19.906 1.00 90.38 192 LEU A N 1
ATOM 1529 C CA . LEU A 1 192 ? -22.022 -3.993 20.271 1.00 90.38 192 LEU A CA 1
ATOM 1530 C C . LEU A 1 192 ? -23.456 -3.781 19.762 1.00 90.38 192 LEU A C 1
ATOM 1532 O O . LEU A 1 192 ? -24.067 -4.713 19.244 1.00 90.38 192 LEU A O 1
ATOM 1536 N N . ASP A 1 193 ? -23.967 -2.552 19.851 1.00 86.50 193 ASP A N 1
ATOM 1537 C CA . ASP A 1 193 ? -25.272 -2.178 19.299 1.00 86.50 193 ASP A CA 1
ATOM 1538 C C . ASP A 1 193 ? -25.290 -2.331 17.762 1.00 86.50 193 ASP A C 1
ATOM 1540 O O . ASP A 1 193 ? -26.268 -2.826 17.196 1.00 86.50 193 ASP A O 1
ATOM 1544 N N . GLY A 1 194 ? -24.191 -1.978 17.085 1.00 85.31 194 GLY A N 1
ATOM 1545 C CA . GLY A 1 194 ? -24.008 -2.196 15.647 1.00 85.31 194 GLY A CA 1
ATOM 1546 C C . GLY A 1 194 ? -23.948 -3.676 15.257 1.00 85.31 194 GLY A C 1
ATOM 1547 O O . GLY A 1 194 ? -24.636 -4.092 14.324 1.00 85.31 194 GLY A O 1
ATOM 1548 N N . ASP A 1 195 ? -23.189 -4.488 15.996 1.00 90.12 195 ASP A N 1
ATOM 1549 C CA . ASP A 1 195 ? -23.090 -5.937 15.782 1.00 90.12 195 ASP A CA 1
ATOM 1550 C C . ASP A 1 195 ? -24.451 -6.619 15.988 1.00 90.12 195 ASP A C 1
ATOM 1552 O O . ASP A 1 195 ? -24.847 -7.487 15.206 1.00 90.12 195 ASP A O 1
ATOM 1556 N N . LEU A 1 196 ? -25.204 -6.196 17.009 1.00 90.31 196 LEU A N 1
ATOM 1557 C CA . LEU A 1 196 ? -26.563 -6.671 17.258 1.00 90.31 196 LEU A CA 1
ATOM 1558 C C . LEU A 1 196 ? -27.491 -6.322 16.087 1.00 90.31 196 LEU A C 1
ATOM 1560 O O . LEU A 1 196 ? -28.236 -7.182 15.620 1.00 90.31 196 LEU A O 1
ATOM 1564 N N . ALA A 1 197 ? -27.433 -5.083 15.592 1.00 87.12 197 ALA A N 1
ATOM 1565 C CA . ALA A 1 197 ? -28.230 -4.650 14.450 1.00 87.12 197 ALA A CA 1
ATOM 1566 C C . ALA A 1 197 ? -27.889 -5.449 13.181 1.00 87.12 197 ALA A C 1
ATOM 1568 O O . ALA A 1 197 ? -28.797 -5.911 12.494 1.00 87.12 197 ALA A O 1
ATOM 1569 N N . ALA A 1 198 ? -26.604 -5.689 12.908 1.00 85.75 198 ALA A N 1
ATOM 1570 C CA . ALA A 1 198 ? -26.160 -6.499 11.775 1.00 85.75 198 ALA A CA 1
ATOM 1571 C C . ALA A 1 198 ? -26.611 -7.967 11.892 1.00 85.75 198 ALA A C 1
ATOM 1573 O O . ALA A 1 198 ? -27.063 -8.567 10.914 1.00 85.75 198 ALA A O 1
ATOM 1574 N N . LEU A 1 199 ? -26.546 -8.555 13.093 1.00 87.06 199 LEU A N 1
ATOM 1575 C CA . LEU A 1 199 ? -27.050 -9.909 13.344 1.00 87.06 199 LEU A CA 1
ATOM 1576 C C . LEU A 1 199 ? -28.563 -10.006 13.124 1.00 87.06 199 LEU A C 1
ATOM 1578 O O . LEU A 1 199 ? -29.029 -10.952 12.491 1.00 87.06 199 LEU A O 1
ATOM 1582 N N . LEU A 1 200 ? -29.327 -9.027 13.605 1.00 85.50 200 LEU A N 1
ATOM 1583 C CA . LEU A 1 200 ? -30.771 -8.987 13.388 1.00 85.50 200 LEU A CA 1
ATOM 1584 C C . LEU A 1 200 ? -31.107 -8.842 11.900 1.00 85.50 200 LEU A C 1
ATOM 1586 O O . LEU A 1 200 ? -31.948 -9.589 11.407 1.00 85.50 200 LEU A O 1
ATOM 1590 N N . ASP A 1 201 ? -30.397 -7.973 11.177 1.00 79.56 201 ASP A N 1
ATOM 1591 C CA . ASP A 1 201 ? -30.606 -7.742 9.744 1.00 79.56 201 ASP A CA 1
ATOM 1592 C C . ASP A 1 201 ? -30.326 -9.006 8.909 1.00 79.56 201 ASP A C 1
ATOM 1594 O O . ASP A 1 201 ? -31.130 -9.409 8.058 1.00 79.56 201 ASP A O 1
ATOM 1598 N N . THR A 1 202 ? -29.241 -9.726 9.225 1.00 76.94 202 THR A N 1
ATOM 1599 C CA . THR A 1 202 ? -28.950 -11.022 8.587 1.00 76.94 202 THR A CA 1
ATOM 1600 C C . THR A 1 202 ? -30.039 -12.057 8.868 1.00 76.94 202 THR A C 1
ATOM 1602 O O . THR A 1 202 ? -30.442 -12.771 7.952 1.00 76.94 202 THR A O 1
ATOM 1605 N N . GLN A 1 203 ? -30.586 -12.107 10.087 1.00 70.50 203 GLN A N 1
ATOM 1606 C CA . GLN A 1 203 ? -31.652 -13.044 10.446 1.00 70.50 203 GLN A CA 1
ATOM 1607 C C . GLN A 1 203 ? -32.970 -12.749 9.711 1.00 70.50 203 GLN A C 1
ATOM 1609 O O . GLN A 1 203 ? -33.629 -13.684 9.255 1.00 70.50 203 GLN A O 1
ATOM 1614 N N . THR A 1 204 ? -33.335 -11.477 9.527 1.00 65.19 204 THR A N 1
ATOM 1615 C CA . THR A 1 204 ? -34.489 -11.084 8.698 1.00 65.19 204 THR A CA 1
ATOM 1616 C C . THR A 1 204 ? -34.292 -11.394 7.216 1.00 65.19 204 THR A C 1
ATOM 1618 O O . THR A 1 204 ? -35.253 -11.748 6.537 1.00 65.19 204 THR A O 1
ATOM 1621 N N . THR A 1 205 ? -33.053 -11.341 6.722 1.00 62.44 205 THR A N 1
ATOM 1622 C CA . THR A 1 205 ? -32.729 -11.639 5.317 1.00 62.44 205 THR A CA 1
ATOM 1623 C C . THR A 1 205 ? -32.839 -13.138 4.989 1.00 62.44 205 THR A C 1
ATOM 1625 O O . THR A 1 205 ? -33.118 -13.488 3.848 1.00 62.44 205 THR A O 1
A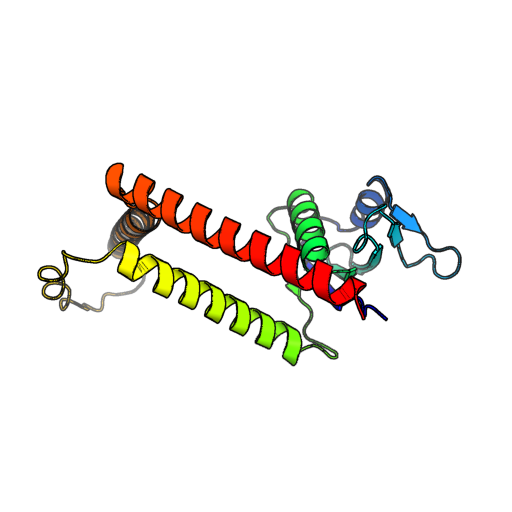TOM 1628 N N . PHE A 1 206 ? -32.677 -14.034 5.973 1.00 58.59 206 PHE A N 1
ATOM 1629 C CA . PHE A 1 206 ? -32.853 -15.490 5.804 1.00 58.59 206 PHE A CA 1
ATOM 1630 C C . PHE A 1 206 ? -34.307 -15.981 5.945 1.00 58.59 206 PHE A C 1
ATOM 1632 O O . PHE A 1 206 ? -34.573 -17.160 5.710 1.00 58.59 206 PHE A O 1
ATOM 1639 N N . LEU A 1 207 ? -35.236 -15.113 6.358 1.00 52.72 207 LEU A N 1
ATOM 1640 C CA . LEU A 1 207 ? -36.658 -15.432 6.557 1.00 52.72 207 LEU A CA 1
ATOM 1641 C C . LEU A 1 207 ? -37.572 -14.899 5.433 1.00 52.72 207 LEU A C 1
ATOM 1643 O O . LEU A 1 207 ? -38.790 -15.060 5.528 1.00 52.72 207 LEU A O 1
ATOM 1647 N N . CYS A 1 208 ? -36.996 -14.302 4.384 1.00 44.84 208 CYS A N 1
ATOM 1648 C CA . CYS A 1 208 ? -37.665 -13.951 3.125 1.00 44.84 208 CYS A CA 1
ATOM 1649 C C . CYS A 1 208 ? -37.222 -14.896 2.000 1.00 44.84 208 CYS A C 1
ATOM 1651 O O . CYS A 1 208 ? -38.056 -15.157 1.104 1.00 44.84 208 CYS A O 1
#

Mean predicted aligned error: 19.54 Å

Foldseek 3Di:
DPFFDKWKKKKFAPPAFPPCVVVVVVPDPQWDADPVHRQKIWHADPDPQTTKIWGWAAPDRGITMIIIGGPPVVVVVVVVVVCVVGPPRMDIDTDPDDDCPVVVVVVVVVVVVVVVVVCVVVVVLQDDDDPDDDPPPPPDDDDDDDPDDPVVVVVVVVVVVVVVVVVVCVVDPPDDPVSVVVVVVVVVVVVVVVVVVVVVVVVVVVVD

Secondary structure (DSSP, 8-state):
---PEEEEEEEE-TTS-TTHHHHHHHHSTTEEEETTEEEEEEEE-SSTT-EEEEEEEEEETTEEEEEEEE-HHHHHHHHHHHH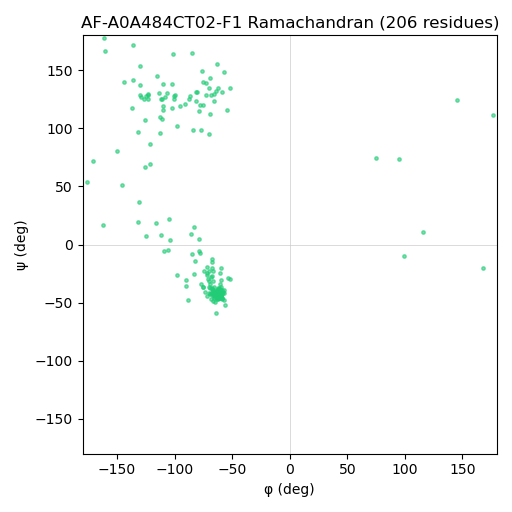TTS-TT-EEEE---SS-HHHHHHHHHHHHHHHHHHHHHHHHHH-SS--SSSTTS---------TT-HHHHHHHHHHHHHHHHHHHHHHS----HHHHHHHHHHHHHHHHHHHHHHHHHHHHHTT-

Nearest PDB structures (foldseek):
  7kzt-assembly1_B  TM=5.081E-01  e=4.685E-09  Homo sapiens
  7kzp-assembly1_O  TM=5.608E-01  e=1.213E-07  Homo sapiens
  7kzv-assembly1_O  TM=5.535E-01  e=2.147E-07  Homo sapiens
  2jhj-assembly1_A  TM=5.105E-01  e=6.728E-01  Archaeoglobus fulgidus
  2jhj-assembly2_B  TM=5.032E-01  e=7.985E-01  Archaeoglobus fulgidus

pLDDT: mean 73.93, std 15.5, range [36.22, 91.81]

Organism: Perca flavescens (NCBI:txid8167)

Radius of gyration: 24.99 Å; Cα contacts (8 Å, |Δi|>4): 159; chains: 1; bounding box: 59×61×56 Å

InterPro domains:
  IPR033333 Fanconi anemia group B protein [PTHR28450] (1-200)
  IPR060027 Fanconi anaemia group B protein, C-terminal domain [PF28318] (99-201)
  IPR060177 Fanconi anaemia group B protein, middle domain [PF28312] (1-96)